Protein AF-A0A0C9RTE9-F1 (afdb_monomer)

Structure (mmCIF, N/CA/C/O backbone):
data_AF-A0A0C9RTE9-F1
#
_entry.id   AF-A0A0C9RTE9-F1
#
loop_
_atom_site.group_PDB
_atom_site.id
_atom_site.type_symbol
_atom_site.label_atom_id
_atom_site.label_alt_id
_atom_site.label_comp_id
_atom_site.label_asym_id
_atom_site.label_entity_id
_atom_site.label_seq_id
_atom_site.pdbx_PDB_ins_code
_atom_site.Cartn_x
_atom_site.Cartn_y
_atom_site.Cartn_z
_atom_site.occupancy
_atom_site.B_iso_or_equiv
_atom_site.auth_seq_id
_atom_site.auth_comp_id
_atom_site.auth_asym_id
_atom_site.auth_atom_id
_atom_site.pdbx_PDB_model_num
ATOM 1 N N . ARG A 1 1 ? 22.967 -22.005 -15.335 1.00 37.47 1 ARG A N 1
ATOM 2 C CA . ARG A 1 1 ? 22.272 -20.733 -15.680 1.00 37.47 1 ARG A CA 1
ATOM 3 C C . ARG A 1 1 ? 22.087 -19.864 -14.420 1.00 37.47 1 ARG A C 1
ATOM 5 O O . ARG A 1 1 ? 20.963 -19.586 -14.033 1.00 37.47 1 ARG A O 1
ATOM 12 N N . GLN A 1 2 ? 23.180 -19.473 -13.751 1.00 38.03 2 GLN A N 1
ATOM 13 C CA . GLN A 1 2 ? 23.158 -18.855 -12.407 1.00 38.03 2 GLN A CA 1
ATOM 14 C C . GLN A 1 2 ? 23.961 -17.537 -12.289 1.00 38.03 2 GLN A C 1
ATOM 16 O O . GLN A 1 2 ? 24.265 -17.117 -11.183 1.00 38.03 2 GLN A O 1
ATOM 21 N N . SER A 1 3 ? 24.283 -16.835 -13.381 1.00 35.19 3 SER A N 1
ATOM 22 C CA . SER A 1 3 ? 25.247 -15.715 -13.336 1.00 35.19 3 SER A CA 1
ATOM 23 C C . SER A 1 3 ? 24.684 -14.300 -13.560 1.00 35.19 3 SER A C 1
ATOM 25 O O . SER A 1 3 ? 25.464 -13.402 -13.830 1.00 35.19 3 SER A O 1
ATOM 27 N N . ALA A 1 4 ? 23.371 -14.058 -13.436 1.00 39.62 4 ALA A N 1
ATOM 28 C CA . ALA A 1 4 ? 22.784 -12.722 -13.687 1.00 39.62 4 ALA A CA 1
ATOM 29 C C . ALA A 1 4 ? 22.167 -12.023 -12.451 1.00 39.62 4 ALA A C 1
ATOM 31 O O . ALA A 1 4 ? 21.622 -10.931 -12.564 1.00 39.62 4 ALA A O 1
ATOM 32 N N . LYS A 1 5 ? 22.215 -12.639 -11.261 1.00 42.22 5 LYS A N 1
ATOM 33 C CA . LYS A 1 5 ? 21.660 -12.058 -10.019 1.00 42.22 5 LYS A CA 1
ATOM 34 C C . LYS A 1 5 ? 22.521 -10.969 -9.336 1.00 42.22 5 LYS A C 1
ATOM 36 O O . LYS A 1 5 ? 21.911 -10.110 -8.704 1.00 42.22 5 LYS A O 1
ATOM 41 N N . PRO A 1 6 ? 23.867 -10.946 -9.445 1.00 43.28 6 PRO A N 1
ATOM 42 C CA . PRO A 1 6 ? 24.681 -9.893 -8.820 1.00 43.28 6 PRO A CA 1
ATOM 43 C C . PRO A 1 6 ? 24.506 -8.510 -9.467 1.00 43.28 6 PRO A C 1
ATOM 45 O O . PRO A 1 6 ? 24.569 -7.499 -8.774 1.00 43.28 6 PRO A O 1
ATOM 48 N N . ASP A 1 7 ? 24.223 -8.464 -10.773 1.00 53.62 7 ASP A N 1
ATOM 49 C CA . ASP A 1 7 ? 24.216 -7.212 -11.538 1.00 53.62 7 ASP A CA 1
ATOM 50 C C . ASP A 1 7 ? 23.033 -6.306 -11.212 1.00 53.62 7 ASP A C 1
ATOM 52 O O . ASP A 1 7 ? 23.210 -5.102 -11.087 1.00 53.62 7 ASP A O 1
ATOM 56 N N . PHE A 1 8 ? 21.829 -6.849 -11.022 1.00 55.19 8 PHE A N 1
ATOM 57 C CA . PHE A 1 8 ? 20.662 -6.001 -10.771 1.00 55.19 8 PHE A CA 1
ATOM 58 C C . PHE A 1 8 ? 20.747 -5.284 -9.420 1.00 55.19 8 PHE A C 1
ATOM 60 O O . PHE A 1 8 ? 20.419 -4.108 -9.337 1.00 55.19 8 PHE A O 1
ATOM 67 N N . ILE A 1 9 ? 21.209 -5.964 -8.364 1.00 54.81 9 ILE A N 1
ATOM 68 C CA . ILE A 1 9 ? 21.347 -5.353 -7.032 1.00 54.81 9 ILE A CA 1
ATOM 69 C C . ILE A 1 9 ? 22.485 -4.328 -7.029 1.00 54.81 9 ILE A C 1
ATOM 71 O O . ILE A 1 9 ? 22.327 -3.257 -6.450 1.00 54.81 9 ILE A O 1
ATOM 75 N N . ALA A 1 10 ? 23.595 -4.613 -7.718 1.00 51.44 10 ALA A N 1
ATOM 76 C CA . ALA A 1 10 ? 24.681 -3.653 -7.889 1.00 51.44 10 ALA A CA 1
ATOM 77 C C . ALA A 1 10 ? 24.231 -2.426 -8.701 1.00 51.44 10 ALA A C 1
ATOM 79 O O . ALA A 1 10 ? 24.492 -1.303 -8.284 1.00 51.44 10 ALA A O 1
ATOM 80 N N . GLN A 1 11 ? 23.493 -2.621 -9.798 1.00 54.72 11 GLN A N 1
ATOM 81 C CA . GLN A 1 11 ? 22.935 -1.545 -10.625 1.00 54.72 11 GLN A CA 1
ATOM 82 C C . GLN A 1 11 ? 21.898 -0.720 -9.854 1.00 54.72 11 GLN A C 1
ATOM 84 O O . GLN A 1 11 ? 21.976 0.505 -9.861 1.00 54.72 11 GLN A O 1
ATOM 89 N N . LEU A 1 12 ? 20.976 -1.362 -9.127 1.00 61.53 12 LEU A N 1
ATOM 90 C CA . LEU A 1 12 ? 19.992 -0.683 -8.278 1.00 61.53 12 LEU A CA 1
ATOM 91 C C . LEU A 1 12 ? 20.688 0.116 -7.165 1.00 61.53 12 LEU A C 1
ATOM 93 O O . LEU A 1 12 ? 20.348 1.273 -6.940 1.00 61.53 12 LEU A O 1
ATOM 97 N N . GLY A 1 13 ? 21.701 -0.470 -6.517 1.00 58.19 13 GLY A N 1
ATOM 98 C CA . GLY A 1 13 ? 22.519 0.200 -5.505 1.00 58.19 13 GLY A CA 1
ATOM 99 C C . GLY A 1 13 ? 23.271 1.412 -6.059 1.00 58.19 13 GLY A C 1
ATOM 100 O O . GLY A 1 13 ? 23.297 2.459 -5.416 1.00 58.19 13 GLY A O 1
ATOM 101 N N . TRP A 1 14 ? 23.810 1.310 -7.275 1.00 55.41 14 TRP A N 1
ATOM 102 C CA . TRP A 1 14 ? 24.497 2.411 -7.955 1.00 55.41 14 TRP A CA 1
ATOM 103 C C . TRP A 1 14 ? 23.540 3.554 -8.314 1.00 55.41 14 TRP A C 1
ATOM 105 O O . TRP A 1 14 ? 23.867 4.720 -8.111 1.00 55.41 14 TRP A O 1
ATOM 115 N N . ILE A 1 15 ? 22.332 3.234 -8.787 1.00 55.12 15 ILE A N 1
ATOM 116 C CA . ILE A 1 15 ? 21.322 4.237 -9.152 1.00 55.12 15 ILE A CA 1
ATOM 117 C C . ILE A 1 15 ? 20.759 4.922 -7.902 1.00 55.12 15 ILE A C 1
ATOM 119 O O . ILE A 1 15 ? 20.644 6.144 -7.892 1.00 55.12 15 ILE A O 1
ATOM 123 N N . VAL A 1 16 ? 20.449 4.176 -6.835 1.00 58.22 16 VAL A N 1
ATOM 124 C CA . V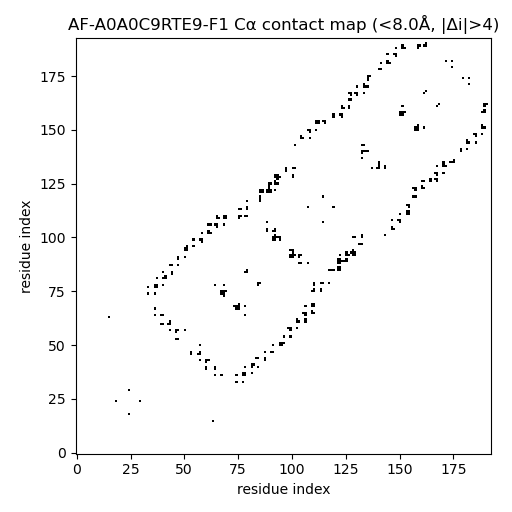AL A 1 16 ? 20.002 4.756 -5.554 1.00 58.22 16 VAL A CA 1
ATOM 125 C C . VAL A 1 16 ? 21.078 5.683 -4.990 1.00 58.22 16 VAL A C 1
ATOM 127 O O . VAL A 1 16 ? 20.767 6.803 -4.590 1.00 58.22 16 VAL A O 1
ATOM 130 N N . PHE A 1 17 ? 22.345 5.263 -5.018 1.00 56.44 17 PHE A N 1
ATOM 131 C CA . PHE A 1 17 ? 23.469 6.098 -4.595 1.00 56.44 17 PHE A CA 1
ATOM 132 C C . PHE A 1 17 ? 23.582 7.381 -5.433 1.00 56.44 17 PHE A C 1
ATOM 134 O O . PHE A 1 17 ? 23.728 8.465 -4.874 1.00 56.44 17 PHE A O 1
ATOM 141 N N . TYR A 1 18 ? 23.466 7.283 -6.760 1.00 53.03 18 TYR A N 1
ATOM 142 C CA . TYR A 1 18 ? 23.633 8.424 -7.662 1.00 53.03 18 TYR A CA 1
ATOM 143 C C . TYR A 1 18 ? 22.459 9.416 -7.604 1.00 53.03 18 TYR A C 1
ATOM 145 O O . TYR A 1 18 ? 22.672 10.624 -7.493 1.00 53.03 18 TYR A O 1
ATOM 153 N N . VAL A 1 19 ? 21.219 8.915 -7.606 1.00 53.03 19 VAL A N 1
ATOM 154 C CA . VAL A 1 19 ? 19.984 9.717 -7.519 1.00 53.03 19 VAL A CA 1
ATOM 155 C C . VAL A 1 19 ? 19.874 10.430 -6.168 1.00 53.03 19 VAL A C 1
ATOM 157 O O . VAL A 1 19 ? 19.418 11.571 -6.104 1.00 53.03 19 VAL A O 1
ATOM 160 N N . CYS A 1 20 ? 20.297 9.786 -5.077 1.00 52.25 20 CYS A N 1
ATOM 161 C CA . CYS A 1 20 ? 20.219 10.386 -3.746 1.00 52.25 20 CYS A CA 1
ATOM 162 C C . CYS A 1 20 ? 21.341 11.393 -3.456 1.00 52.25 20 CYS A C 1
ATOM 164 O O . CYS A 1 20 ? 21.100 12.309 -2.674 1.00 52.25 20 CYS A O 1
ATOM 166 N N . ASN A 1 21 ? 22.521 11.263 -4.074 1.00 46.09 21 ASN A N 1
ATOM 167 C CA . ASN A 1 21 ? 23.657 12.158 -3.812 1.00 46.09 21 ASN A CA 1
ATOM 168 C C . ASN A 1 21 ? 23.693 13.428 -4.669 1.00 46.09 21 ASN A C 1
ATOM 170 O O . ASN A 1 21 ? 24.314 14.404 -4.259 1.00 46.09 21 ASN A O 1
ATOM 174 N N . SER A 1 22 ? 23.082 13.438 -5.854 1.00 48.09 22 SER A N 1
ATOM 175 C CA . SER A 1 22 ? 23.278 14.539 -6.811 1.00 48.09 22 SER A CA 1
ATOM 176 C C . SER A 1 22 ? 22.321 15.720 -6.625 1.00 48.09 22 SER A C 1
ATOM 178 O O . SER A 1 22 ? 22.633 16.812 -7.087 1.00 48.09 22 SER A O 1
ATOM 180 N N . GLY A 1 23 ? 21.187 15.554 -5.927 1.00 48.31 23 GLY A N 1
ATOM 181 C CA . GLY A 1 23 ? 20.263 16.639 -5.536 1.00 48.31 23 GLY A CA 1
ATOM 182 C C . GLY A 1 23 ? 19.585 17.419 -6.679 1.00 48.31 23 GLY A C 1
ATOM 183 O O . GLY A 1 23 ? 18.589 18.098 -6.445 1.00 48.31 23 GLY A O 1
ATOM 184 N N . VAL A 1 24 ? 20.077 17.301 -7.911 1.00 49.19 24 VAL A N 1
ATOM 185 C CA . VAL A 1 24 ? 19.611 17.979 -9.120 1.00 49.19 24 VAL A CA 1
ATOM 186 C C . VAL A 1 24 ? 19.749 16.979 -10.265 1.00 49.19 24 VAL A C 1
ATOM 188 O O . VAL A 1 24 ? 20.855 16.754 -10.741 1.00 49.19 24 VAL A O 1
ATOM 191 N N . MET A 1 25 ? 18.640 16.362 -10.692 1.00 53.62 25 MET A N 1
ATOM 192 C CA . MET A 1 25 ? 18.644 15.568 -11.924 1.00 53.62 25 MET A CA 1
ATOM 193 C C . MET A 1 25 ? 18.423 16.470 -13.134 1.00 53.62 25 MET A C 1
ATOM 195 O O . MET A 1 25 ? 17.441 17.216 -13.193 1.00 53.62 25 MET A O 1
ATOM 199 N N . GLN A 1 26 ? 19.330 16.397 -14.103 1.00 54.16 26 GLN A N 1
ATOM 200 C CA . GLN A 1 26 ? 19.201 17.082 -15.386 1.00 54.16 26 GLN A CA 1
ATOM 201 C C . GLN A 1 26 ? 18.137 16.406 -16.274 1.00 54.16 26 GLN A C 1
ATOM 203 O O . GLN A 1 26 ? 17.740 15.260 -16.063 1.00 54.16 26 GLN A O 1
ATOM 208 N N . SER A 1 27 ? 17.645 17.117 -17.295 1.00 53.75 27 SER A N 1
ATOM 209 C CA . SER A 1 27 ? 16.526 16.654 -18.137 1.00 53.75 27 SER A CA 1
ATOM 210 C C . SER A 1 27 ? 16.794 15.337 -18.884 1.00 53.75 27 SER A C 1
ATOM 212 O O . SER A 1 27 ? 15.857 14.571 -19.097 1.00 53.75 27 SER A O 1
ATOM 214 N N . GLU A 1 28 ? 18.036 15.054 -19.282 1.00 50.31 28 GLU A N 1
ATOM 215 C CA . GLU A 1 28 ? 18.407 13.784 -19.933 1.00 50.31 28 GLU A CA 1
ATOM 216 C C . GLU A 1 28 ? 18.468 12.619 -18.926 1.00 50.31 28 GLU A C 1
ATOM 218 O O . GLU A 1 28 ? 18.081 11.487 -19.226 1.00 50.31 28 GLU A O 1
ATOM 223 N N . GLU A 1 29 ? 18.849 12.905 -17.680 1.00 60.03 29 GLU A N 1
ATOM 224 C CA . GLU A 1 29 ? 18.886 11.931 -16.584 1.00 60.03 29 GLU A CA 1
ATOM 225 C C . GLU A 1 29 ? 17.474 11.486 -16.175 1.00 60.03 29 GLU A C 1
ATOM 227 O O . GLU A 1 29 ? 17.266 10.338 -15.774 1.00 60.03 29 GLU A O 1
ATOM 232 N N . LEU A 1 30 ? 16.475 12.353 -16.361 1.00 63.50 30 LEU A N 1
ATOM 233 C CA . LEU A 1 30 ? 15.061 12.030 -16.160 1.00 63.50 30 LEU A CA 1
ATOM 234 C C . LEU A 1 30 ? 14.551 10.965 -17.141 1.00 63.50 30 LEU A C 1
ATOM 236 O O . LEU A 1 30 ? 13.760 10.114 -16.733 1.00 63.50 30 LEU A O 1
ATOM 240 N N . GLU A 1 31 ? 14.996 10.956 -18.402 1.00 69.19 31 GLU A N 1
ATOM 241 C CA . GLU A 1 31 ? 14.556 9.940 -19.371 1.00 69.19 31 GLU A CA 1
ATOM 242 C C . GLU A 1 31 ? 15.171 8.568 -19.060 1.00 69.19 31 GLU A C 1
ATOM 244 O O . GLU A 1 31 ? 14.471 7.549 -19.048 1.00 69.19 31 GLU A O 1
ATOM 249 N N . HIS A 1 32 ? 16.467 8.532 -18.740 1.00 70.88 32 HIS A N 1
ATOM 250 C CA . HIS A 1 32 ? 17.133 7.305 -18.300 1.00 70.88 32 HIS A CA 1
ATOM 251 C C . HIS A 1 32 ? 16.530 6.769 -17.002 1.00 70.88 32 HIS A C 1
ATOM 253 O O . HIS A 1 32 ? 16.257 5.569 -16.894 1.00 70.88 32 HIS A O 1
ATOM 259 N N . THR A 1 33 ? 16.235 7.651 -16.049 1.00 73.38 33 THR A N 1
ATOM 260 C CA . THR A 1 33 ? 15.618 7.239 -14.788 1.00 73.38 33 THR A CA 1
ATOM 261 C C . THR A 1 33 ? 14.176 6.793 -14.978 1.00 73.38 33 THR A C 1
ATOM 263 O O . THR A 1 33 ? 13.756 5.834 -14.340 1.00 73.38 33 THR A O 1
ATOM 266 N N . ALA A 1 34 ? 13.428 7.377 -15.916 1.00 76.12 34 ALA A N 1
ATOM 267 C CA . ALA A 1 34 ? 12.102 6.883 -16.280 1.00 76.12 34 ALA A CA 1
ATOM 268 C C . ALA A 1 34 ? 12.155 5.467 -16.879 1.00 76.12 34 ALA A C 1
ATOM 270 O O . ALA A 1 34 ? 11.356 4.611 -16.490 1.00 76.12 34 ALA A O 1
ATOM 271 N N . LYS A 1 35 ? 13.121 5.181 -17.764 1.00 78.19 35 LYS A N 1
ATOM 272 C CA . LYS A 1 35 ? 13.331 3.830 -18.326 1.00 78.19 35 LYS A CA 1
ATOM 273 C C . LYS A 1 35 ? 13.675 2.811 -17.236 1.00 78.19 35 LYS A C 1
ATOM 275 O O . LYS A 1 35 ? 13.109 1.718 -17.212 1.00 78.19 35 LYS A O 1
ATOM 280 N N . LEU A 1 36 ? 14.560 3.178 -16.310 1.00 80.12 36 LEU A N 1
ATOM 281 C CA . LEU A 1 36 ? 14.930 2.339 -15.166 1.00 80.12 36 LEU A CA 1
ATOM 282 C C . LEU A 1 36 ? 13.754 2.132 -14.206 1.00 80.12 36 LEU A C 1
ATOM 284 O O . LEU A 1 36 ? 13.480 1.002 -13.812 1.00 80.12 36 LEU A O 1
ATOM 288 N N . CYS A 1 37 ? 13.006 3.190 -13.900 1.00 85.12 37 CYS A N 1
ATOM 289 C CA . CYS A 1 37 ? 11.794 3.137 -13.089 1.00 85.12 37 CYS A CA 1
ATOM 290 C C . CYS A 1 37 ? 10.762 2.175 -13.684 1.00 85.12 37 CYS A C 1
ATOM 292 O O . CYS A 1 37 ? 10.246 1.302 -12.986 1.00 85.12 37 CYS A O 1
ATOM 294 N N . HIS A 1 38 ? 10.550 2.237 -14.999 1.00 85.44 38 HIS A N 1
ATOM 295 C CA . HIS A 1 38 ? 9.683 1.296 -15.696 1.00 85.44 38 HIS A CA 1
ATOM 296 C C . HIS A 1 38 ? 10.197 -0.152 -15.614 1.00 85.44 38 HIS A C 1
ATOM 298 O O . HIS A 1 38 ? 9.413 -1.078 -15.402 1.00 85.44 38 HIS A O 1
ATOM 304 N N . LEU A 1 39 ? 11.508 -0.384 -15.733 1.00 86.56 39 LEU A N 1
ATOM 305 C CA . LEU A 1 39 ? 12.092 -1.720 -15.573 1.00 86.56 39 LEU A CA 1
ATOM 306 C C . LEU A 1 39 ? 11.874 -2.270 -14.154 1.00 86.56 39 LEU A C 1
ATOM 308 O O . LEU A 1 39 ? 11.474 -3.425 -14.000 1.00 86.56 39 LEU A O 1
ATOM 312 N N . VAL A 1 40 ? 12.103 -1.451 -13.125 1.00 89.88 40 VAL A N 1
ATOM 313 C CA . VAL A 1 40 ? 11.883 -1.812 -11.715 1.00 89.88 40 VAL A CA 1
ATOM 314 C C . VAL A 1 40 ? 10.400 -2.100 -11.456 1.00 89.88 40 VAL A C 1
ATOM 316 O O . VAL A 1 40 ? 10.078 -3.108 -10.822 1.00 89.88 40 VAL A O 1
ATOM 319 N N . ALA A 1 41 ? 9.486 -1.298 -12.009 1.00 93.56 41 ALA A N 1
ATOM 320 C CA . ALA A 1 41 ? 8.044 -1.528 -11.916 1.00 93.56 41 ALA A CA 1
ATOM 321 C C . ALA A 1 41 ? 7.639 -2.863 -12.562 1.00 93.56 41 ALA A C 1
ATOM 323 O O . ALA A 1 41 ? 7.006 -3.693 -11.909 1.00 93.56 41 ALA A O 1
ATOM 324 N N . ASN A 1 42 ? 8.096 -3.144 -13.787 1.00 91.25 42 ASN A N 1
ATOM 325 C CA . ASN A 1 42 ? 7.841 -4.426 -14.455 1.00 91.25 42 ASN A CA 1
ATOM 326 C C . ASN A 1 42 ? 8.406 -5.622 -13.672 1.00 91.25 42 ASN A C 1
ATOM 328 O O . ASN A 1 42 ? 7.766 -6.671 -13.577 1.00 91.25 42 ASN A O 1
ATOM 332 N N . ARG A 1 43 ? 9.598 -5.486 -13.077 1.00 91.44 43 ARG A N 1
ATOM 333 C CA . ARG A 1 43 ? 10.182 -6.536 -12.225 1.00 91.44 43 ARG A CA 1
ATOM 334 C C . ARG A 1 43 ? 9.381 -6.749 -10.948 1.00 91.44 43 ARG A C 1
ATOM 336 O O . ARG A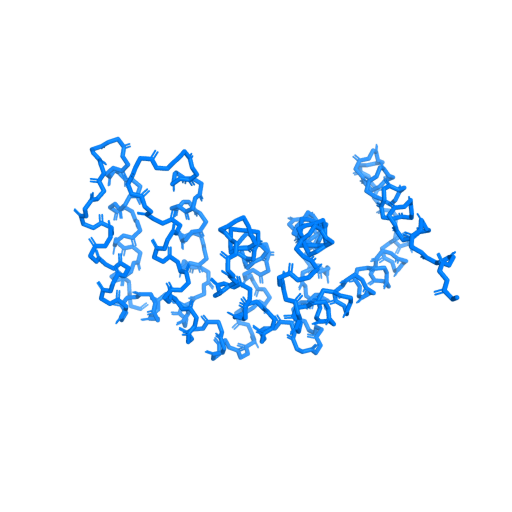 1 43 ? 9.212 -7.896 -10.542 1.00 91.44 43 ARG A O 1
ATOM 343 N N . THR A 1 44 ? 8.856 -5.679 -10.359 1.00 94.19 44 THR A N 1
ATOM 344 C CA . THR A 1 44 ? 7.967 -5.751 -9.190 1.00 94.19 44 THR A CA 1
ATOM 345 C C . THR A 1 44 ? 6.702 -6.529 -9.529 1.00 94.19 44 THR A C 1
ATOM 347 O O . THR A 1 44 ? 6.346 -7.455 -8.800 1.00 94.19 44 THR A O 1
ATOM 350 N N . VAL A 1 45 ? 6.084 -6.233 -10.678 1.00 96.56 45 VAL A N 1
ATOM 351 C CA . VAL A 1 45 ? 4.916 -6.973 -11.178 1.00 96.56 45 VAL A CA 1
ATOM 352 C C . VAL A 1 45 ? 5.249 -8.454 -11.351 1.00 96.56 45 VAL A C 1
ATOM 354 O O . VAL A 1 45 ? 4.576 -9.307 -10.773 1.00 96.56 45 VAL A O 1
ATOM 357 N N . LEU A 1 46 ? 6.342 -8.777 -12.047 1.00 93.19 46 LEU A N 1
ATOM 358 C CA . LEU A 1 46 ? 6.772 -10.162 -12.253 1.00 93.19 46 LEU A CA 1
ATOM 359 C C . LEU A 1 46 ? 6.994 -10.911 -10.928 1.00 93.19 46 LEU A C 1
ATOM 361 O O . LEU A 1 46 ? 6.497 -12.022 -10.752 1.00 93.19 46 LEU A O 1
ATOM 365 N N . TYR A 1 47 ? 7.732 -10.316 -9.990 1.00 91.31 47 TYR A N 1
ATOM 366 C CA . TYR A 1 47 ? 8.098 -10.971 -8.730 1.00 91.31 47 TYR A CA 1
ATOM 367 C C . TYR A 1 47 ? 6.919 -11.107 -7.764 1.00 91.31 47 TYR A C 1
ATOM 369 O O . TYR A 1 47 ? 6.923 -12.014 -6.927 1.00 91.31 47 TYR A O 1
ATOM 377 N N . SER A 1 48 ? 5.887 -10.270 -7.913 1.00 95.19 48 SER A N 1
ATOM 378 C CA . SER A 1 48 ? 4.667 -10.331 -7.102 1.00 95.19 48 SER A CA 1
ATOM 379 C C . SER A 1 48 ? 3.831 -11.594 -7.324 1.00 95.19 48 SER A C 1
ATOM 381 O O . SER A 1 48 ? 3.010 -11.921 -6.477 1.00 95.19 48 SER A O 1
ATOM 383 N N . THR A 1 49 ? 4.080 -12.348 -8.401 1.00 94.06 49 THR A N 1
ATOM 384 C CA . THR A 1 49 ? 3.422 -13.643 -8.667 1.00 94.06 49 THR A CA 1
ATOM 385 C C . THR A 1 49 ? 3.804 -14.736 -7.661 1.00 94.06 49 THR A C 1
ATOM 387 O O . THR A 1 49 ? 3.027 -15.658 -7.427 1.00 94.06 49 THR A O 1
ATOM 390 N N . ALA A 1 50 ? 4.973 -14.615 -7.023 1.00 92.31 50 ALA A N 1
ATOM 391 C CA . ALA A 1 50 ? 5.465 -15.530 -5.994 1.00 92.31 50 ALA A CA 1
ATOM 392 C C . ALA A 1 50 ? 6.073 -14.732 -4.822 1.00 92.31 50 ALA A C 1
ATOM 394 O O . ALA A 1 50 ? 7.291 -14.732 -4.612 1.00 92.31 50 ALA A O 1
ATOM 395 N N . PRO A 1 51 ? 5.248 -14.023 -4.027 1.00 91.25 51 PRO A N 1
ATOM 396 C CA . PRO A 1 51 ? 5.741 -13.052 -3.053 1.00 91.25 51 PRO A CA 1
ATOM 397 C C . PRO A 1 51 ? 6.497 -13.705 -1.891 1.00 91.25 51 PRO A C 1
ATOM 399 O O . PRO A 1 51 ? 7.344 -13.064 -1.278 1.00 91.25 51 PRO A O 1
ATOM 402 N N . LYS A 1 52 ? 6.234 -14.991 -1.607 1.00 92.88 52 LYS A N 1
ATOM 403 C CA . LYS A 1 52 ? 6.982 -15.764 -0.604 1.00 92.88 52 LYS A CA 1
ATOM 404 C C . LYS A 1 52 ? 8.439 -15.967 -1.004 1.00 92.88 52 LYS A C 1
ATOM 406 O O . LYS A 1 52 ? 9.334 -15.780 -0.191 1.00 92.88 52 LYS A O 1
ATOM 411 N N . GLU A 1 53 ? 8.655 -16.342 -2.257 1.00 91.00 53 GLU A N 1
ATOM 412 C CA . GLU A 1 53 ? 9.972 -16.690 -2.793 1.00 91.00 53 GLU A CA 1
ATOM 413 C C . GLU A 1 53 ? 10.806 -15.440 -3.088 1.00 91.00 53 GLU A C 1
ATOM 415 O O . GLU A 1 53 ? 12.025 -15.448 -2.933 1.00 91.00 53 GLU A O 1
ATOM 420 N N . ASN A 1 54 ? 10.142 -14.342 -3.460 1.00 87.94 54 ASN A N 1
ATOM 421 C CA . ASN A 1 54 ? 10.793 -13.104 -3.883 1.00 87.94 54 ASN A CA 1
ATOM 422 C C . ASN A 1 54 ? 10.801 -11.999 -2.815 1.00 87.94 54 ASN A C 1
ATOM 424 O O . ASN A 1 54 ? 11.137 -10.862 -3.141 1.00 87.94 54 ASN A O 1
ATOM 428 N N . ALA A 1 55 ? 10.451 -12.291 -1.557 1.00 86.88 55 ALA A N 1
ATOM 429 C CA . ALA A 1 55 ? 10.253 -11.268 -0.522 1.00 86.88 55 ALA A CA 1
ATOM 430 C C . ALA A 1 55 ? 11.430 -10.281 -0.344 1.00 86.88 55 ALA A C 1
ATOM 432 O O . ALA A 1 55 ? 11.174 -9.073 -0.314 1.00 86.88 55 ALA A O 1
ATOM 433 N N . PRO A 1 56 ? 12.710 -10.716 -0.303 1.00 84.75 56 PRO A N 1
ATOM 434 C CA . PRO A 1 56 ? 13.826 -9.777 -0.176 1.00 84.75 56 PRO A CA 1
ATOM 435 C C . PRO A 1 56 ? 13.923 -8.822 -1.371 1.00 84.75 56 PRO A C 1
ATOM 437 O O . PRO A 1 56 ? 14.056 -7.615 -1.197 1.00 84.75 56 PRO A O 1
ATOM 440 N N . ALA A 1 57 ? 13.786 -9.355 -2.589 1.00 85.19 57 ALA A N 1
ATOM 441 C CA . ALA A 1 57 ? 13.847 -8.553 -3.804 1.00 85.19 57 ALA A CA 1
ATOM 442 C C . ALA A 1 57 ? 12.652 -7.597 -3.906 1.00 85.19 57 ALA A C 1
ATOM 444 O O . ALA A 1 57 ? 12.837 -6.425 -4.211 1.00 85.19 57 ALA A O 1
ATOM 445 N N . LEU A 1 58 ? 11.440 -8.073 -3.607 1.00 89.50 58 LEU A N 1
ATOM 446 C CA . LEU A 1 58 ? 10.230 -7.250 -3.595 1.00 89.50 58 LEU A CA 1
ATOM 447 C C . LEU A 1 58 ? 10.343 -6.087 -2.616 1.00 89.50 58 LEU A C 1
ATOM 449 O O . LEU A 1 58 ? 9.965 -4.979 -2.969 1.00 89.50 58 LEU A O 1
ATOM 453 N N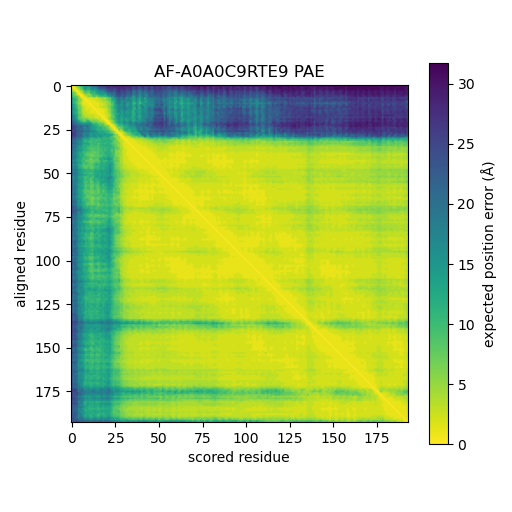 . THR A 1 59 ? 10.909 -6.311 -1.431 1.00 88.00 59 THR A N 1
ATOM 454 C CA . THR A 1 59 ? 11.131 -5.235 -0.457 1.00 88.00 59 THR A CA 1
ATOM 455 C C . THR A 1 59 ? 12.003 -4.134 -1.058 1.00 88.00 59 THR A C 1
ATOM 457 O O . THR A 1 59 ? 11.593 -2.979 -1.089 1.00 88.00 59 THR A O 1
ATOM 460 N N . SER A 1 60 ? 13.169 -4.485 -1.610 1.00 85.31 60 SER A N 1
ATOM 461 C CA . SER A 1 60 ? 14.073 -3.505 -2.226 1.00 85.31 60 SER A CA 1
ATOM 462 C C . SER A 1 60 ? 13.449 -2.793 -3.428 1.00 85.31 60 SER A C 1
ATOM 464 O O . SER A 1 60 ? 13.644 -1.593 -3.600 1.00 85.31 60 SER A O 1
ATOM 466 N N . LEU A 1 61 ? 12.688 -3.518 -4.250 1.00 89.81 61 LEU A N 1
ATOM 467 C CA . LEU A 1 61 ? 12.003 -2.958 -5.413 1.00 89.81 61 LEU A CA 1
ATOM 468 C C . LEU A 1 61 ? 10.906 -1.964 -5.004 1.00 89.81 61 LEU A C 1
ATOM 470 O O . LEU A 1 61 ? 10.851 -0.868 -5.554 1.00 89.81 61 LEU A O 1
ATOM 474 N N . LEU A 1 62 ? 10.064 -2.317 -4.027 1.00 94.50 62 LEU A N 1
ATOM 475 C CA . LEU A 1 62 ? 8.991 -1.450 -3.529 1.00 94.50 62 LEU A CA 1
ATOM 476 C C . LEU A 1 62 ? 9.547 -0.168 -2.913 1.00 94.50 62 LEU A C 1
ATOM 478 O O . LEU A 1 62 ? 9.069 0.912 -3.250 1.00 94.50 62 LEU A O 1
ATOM 482 N N . VAL A 1 63 ? 10.583 -0.285 -2.076 1.00 89.50 63 VAL A N 1
ATOM 483 C CA . VAL A 1 63 ? 11.270 0.867 -1.472 1.00 89.50 63 VAL A CA 1
ATOM 484 C C . VAL A 1 63 ? 11.833 1.782 -2.558 1.00 89.50 63 VAL A C 1
ATOM 486 O O . VAL A 1 63 ? 11.591 2.984 -2.544 1.00 89.50 63 VAL A O 1
ATOM 489 N N . CYS A 1 64 ? 12.514 1.208 -3.554 1.00 87.31 64 CYS A N 1
ATOM 490 C CA . CYS A 1 64 ? 13.086 1.962 -4.666 1.00 87.31 64 CYS A CA 1
ATOM 491 C C . CYS A 1 64 ? 12.015 2.720 -5.470 1.00 87.31 64 CYS A C 1
ATOM 493 O O . CYS A 1 64 ? 12.178 3.907 -5.757 1.00 87.31 64 CYS A O 1
ATOM 495 N N . LEU A 1 65 ? 10.893 2.068 -5.789 1.00 93.25 65 LEU A N 1
ATOM 496 C CA . LEU A 1 65 ? 9.780 2.716 -6.485 1.00 93.25 65 LEU A CA 1
ATOM 497 C C . LEU A 1 65 ? 9.120 3.803 -5.637 1.00 93.25 65 LEU A C 1
ATOM 499 O O . 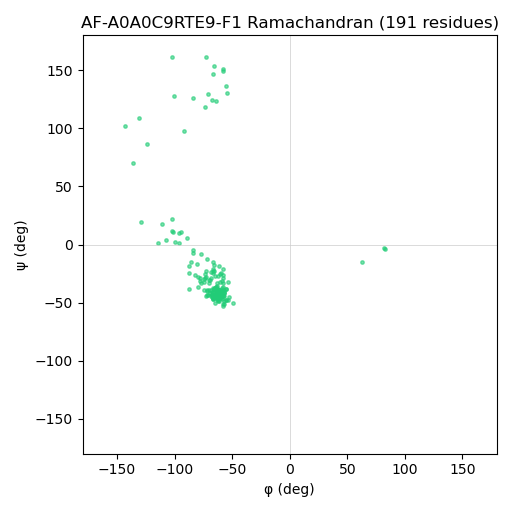LEU A 1 65 ? 8.738 4.838 -6.187 1.00 93.25 65 LEU A O 1
ATOM 503 N N . ALA A 1 66 ? 8.978 3.586 -4.329 1.00 93.38 66 ALA A N 1
ATOM 504 C CA . ALA A 1 66 ? 8.374 4.552 -3.421 1.00 93.38 66 ALA A CA 1
ATOM 505 C C . ALA A 1 66 ? 9.248 5.808 -3.304 1.00 93.38 66 ALA A C 1
ATOM 507 O O . ALA A 1 66 ? 8.740 6.915 -3.476 1.00 93.38 66 ALA A O 1
ATOM 508 N N . ASP A 1 67 ? 10.561 5.643 -3.131 1.00 87.94 67 ASP A N 1
ATOM 509 C CA . ASP A 1 67 ? 11.524 6.748 -3.061 1.00 87.94 67 ASP A CA 1
ATOM 510 C C . ASP A 1 67 ? 11.573 7.579 -4.347 1.00 87.94 67 ASP A C 1
ATOM 512 O O . ASP A 1 67 ? 11.614 8.810 -4.301 1.00 87.94 67 ASP A O 1
ATOM 516 N N . TRP A 1 68 ? 11.539 6.936 -5.513 1.00 88.69 68 TRP A N 1
ATOM 517 C CA . TRP A 1 68 ? 11.482 7.655 -6.787 1.00 88.69 68 TRP A CA 1
ATOM 518 C C . TRP A 1 68 ? 10.152 8.380 -6.981 1.00 88.69 68 TRP A C 1
ATOM 520 O O . TRP A 1 68 ? 10.126 9.550 -7.371 1.00 88.69 68 TRP A O 1
ATOM 530 N N . SER A 1 69 ? 9.044 7.706 -6.678 1.00 92.06 69 SER A N 1
ATOM 531 C CA . SER A 1 69 ? 7.700 8.252 -6.883 1.00 92.06 69 SER A CA 1
ATOM 532 C C . SER A 1 69 ? 7.371 9.382 -5.910 1.00 92.06 69 SER A C 1
ATOM 534 O O . SER A 1 69 ? 6.637 10.294 -6.276 1.00 92.06 69 SER A O 1
ATOM 536 N N . CYS A 1 70 ? 7.921 9.362 -4.690 1.00 88.50 70 CYS A N 1
ATOM 537 C CA . CYS A 1 70 ? 7.675 10.410 -3.698 1.00 88.50 70 CYS A CA 1
ATOM 538 C C . CYS A 1 70 ? 8.384 11.725 -4.035 1.00 88.50 70 CYS A C 1
ATOM 540 O O . CYS A 1 70 ? 7.910 12.792 -3.649 1.00 88.50 70 CYS A O 1
ATOM 542 N N . ARG A 1 71 ? 9.507 11.657 -4.759 1.00 84.69 71 ARG A N 1
ATOM 543 C CA . ARG A 1 71 ? 10.282 12.837 -5.156 1.00 84.69 71 ARG A CA 1
ATOM 544 C C . ARG A 1 71 ? 9.788 13.419 -6.468 1.00 84.69 71 ARG A C 1
ATOM 546 O O . ARG A 1 71 ? 9.772 14.639 -6.609 1.00 84.69 71 ARG A O 1
ATOM 553 N N . TRP A 1 72 ? 9.403 12.572 -7.427 1.00 85.56 72 TRP A N 1
ATOM 554 C CA . TRP A 1 72 ? 9.109 13.014 -8.789 1.00 85.56 72 TRP A CA 1
ATOM 555 C C . TRP A 1 72 ? 7.772 12.475 -9.302 1.00 85.56 72 TRP A C 1
ATOM 557 O O . TRP A 1 72 ? 7.640 11.311 -9.684 1.00 85.56 72 TRP A O 1
ATOM 567 N N . GLU A 1 73 ? 6.797 13.376 -9.424 1.00 88.31 73 GLU A N 1
ATOM 568 C CA . GLU A 1 73 ? 5.434 13.067 -9.874 1.00 88.31 73 GLU A CA 1
ATOM 569 C C . GLU A 1 73 ? 5.395 12.363 -11.241 1.00 88.31 73 GLU A C 1
ATOM 571 O O . GLU A 1 73 ? 4.642 11.410 -11.434 1.00 88.31 73 GLU A O 1
ATOM 576 N N . LYS A 1 74 ? 6.262 12.756 -12.187 1.00 87.31 74 LYS A N 1
ATOM 577 C CA . LYS A 1 74 ? 6.356 12.094 -13.502 1.00 87.31 74 LYS A CA 1
ATOM 578 C C . LYS A 1 74 ? 6.672 10.599 -13.380 1.00 87.31 74 LYS A C 1
ATOM 580 O O . LYS A 1 74 ? 6.142 9.805 -14.157 1.00 87.31 74 LYS A O 1
ATOM 585 N N . LEU A 1 75 ? 7.503 10.207 -12.410 1.00 89.88 75 LEU A N 1
ATOM 586 C CA . LEU A 1 75 ? 7.792 8.798 -12.155 1.00 89.88 75 LEU A CA 1
ATOM 587 C C . LEU A 1 75 ? 6.618 8.103 -11.474 1.00 89.88 75 LEU A C 1
ATOM 589 O O . LEU A 1 75 ? 6.285 6.995 -11.878 1.00 89.88 75 LEU A O 1
ATOM 593 N N . ALA A 1 76 ? 5.928 8.759 -10.539 1.00 92.62 76 ALA A N 1
ATOM 594 C CA . ALA A 1 76 ? 4.703 8.212 -9.954 1.00 92.62 76 ALA A CA 1
ATOM 595 C C . ALA A 1 76 ? 3.640 7.908 -11.033 1.00 92.62 76 ALA A C 1
ATOM 597 O O . ALA A 1 76 ? 3.013 6.842 -11.042 1.00 92.62 76 ALA A O 1
ATOM 598 N N . VAL A 1 77 ? 3.484 8.804 -12.013 1.00 92.44 77 VAL A N 1
ATOM 599 C CA . VAL A 1 77 ? 2.614 8.588 -13.180 1.00 92.44 77 VAL A CA 1
ATOM 600 C C . VAL A 1 77 ? 3.110 7.422 -14.042 1.00 92.44 77 VAL A C 1
ATOM 602 O O . VAL A 1 77 ? 2.309 6.594 -14.470 1.00 92.44 77 VAL A O 1
ATOM 605 N N . ALA A 1 78 ? 4.416 7.303 -14.284 1.00 90.56 78 ALA A N 1
ATOM 606 C CA . ALA A 1 78 ? 4.970 6.184 -15.049 1.00 90.56 78 ALA A CA 1
ATOM 607 C C . ALA A 1 78 ? 4.763 4.827 -14.344 1.00 90.56 78 ALA A C 1
ATOM 609 O O . ALA A 1 78 ? 4.367 3.847 -14.980 1.00 90.56 78 ALA A O 1
ATOM 610 N N . VAL A 1 79 ? 4.979 4.770 -13.027 1.00 94.56 79 VAL A N 1
ATOM 611 C CA . VAL A 1 79 ? 4.784 3.559 -12.220 1.00 94.56 79 VAL A CA 1
ATOM 612 C C . VAL A 1 79 ? 3.314 3.158 -12.209 1.00 94.56 79 VAL A C 1
ATOM 614 O O . VAL A 1 79 ? 3.013 2.020 -12.547 1.00 94.56 79 VAL A O 1
ATOM 617 N N . SER A 1 80 ? 2.395 4.079 -11.907 1.00 95.00 80 SER A N 1
ATOM 618 C CA . SER A 1 80 ? 0.945 3.798 -11.868 1.00 95.00 80 SER A CA 1
ATOM 619 C C . SER A 1 80 ? 0.359 3.354 -13.215 1.00 95.00 80 SER A C 1
ATOM 621 O O . SER A 1 80 ? -0.610 2.598 -13.243 1.00 95.00 80 SER A O 1
ATOM 623 N N . ARG A 1 81 ? 0.966 3.766 -14.335 1.00 93.19 81 ARG A N 1
ATOM 624 C CA . ARG A 1 81 ? 0.598 3.322 -15.690 1.00 93.19 81 ARG A CA 1
ATOM 625 C C . ARG A 1 81 ? 1.237 1.998 -16.104 1.00 93.19 81 ARG A C 1
ATOM 627 O O . ARG A 1 81 ? 0.936 1.502 -17.188 1.00 93.19 81 ARG A O 1
ATOM 634 N N . THR A 1 82 ? 2.119 1.424 -15.287 1.00 95.00 82 THR A N 1
ATOM 635 C CA . THR A 1 82 ? 2.738 0.133 -15.602 1.00 95.00 82 THR A CA 1
ATOM 636 C C . THR A 1 82 ? 1.670 -0.969 -15.555 1.00 95.00 82 THR A C 1
ATOM 638 O O . THR A 1 82 ? 0.994 -1.113 -14.532 1.00 95.00 82 THR A O 1
ATOM 641 N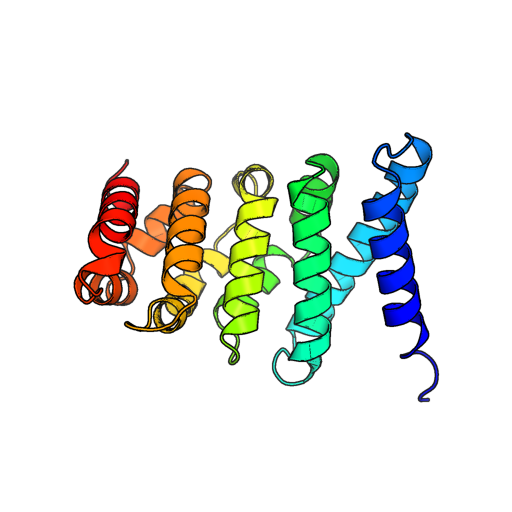 N . PRO A 1 83 ? 1.490 -1.759 -16.631 1.00 95.88 83 PRO A N 1
ATOM 642 C CA . PRO A 1 83 ? 0.481 -2.812 -16.662 1.00 95.88 83 PRO A CA 1
ATOM 643 C C . PRO A 1 83 ? 0.621 -3.785 -15.487 1.00 95.88 83 PRO A C 1
ATOM 645 O O . PRO A 1 83 ? 1.706 -4.288 -15.208 1.00 95.88 83 PRO A O 1
ATOM 648 N N . GLY A 1 84 ? -0.489 -4.042 -14.794 1.00 96.44 84 GLY A N 1
ATOM 649 C CA . GLY A 1 84 ? -0.536 -4.951 -13.647 1.00 96.44 84 GLY A CA 1
ATOM 650 C C . GLY A 1 84 ? -0.088 -4.350 -12.312 1.00 96.44 84 GLY A C 1
ATOM 651 O O . GLY A 1 84 ? -0.216 -5.029 -11.299 1.00 96.44 84 GLY A O 1
ATOM 652 N N . ILE A 1 85 ? 0.375 -3.093 -12.253 1.00 97.31 85 ILE A N 1
ATOM 653 C CA . ILE A 1 85 ? 0.865 -2.507 -10.993 1.00 97.31 85 ILE A CA 1
ATOM 654 C C . ILE A 1 85 ? -0.223 -2.421 -9.913 1.00 97.31 85 ILE A C 1
ATOM 656 O O . ILE A 1 85 ? 0.047 -2.704 -8.750 1.00 97.31 85 ILE A O 1
ATOM 660 N N . THR A 1 86 ? -1.464 -2.087 -10.279 1.00 97.00 86 THR A N 1
ATOM 661 C CA . THR A 1 86 ? -2.590 -2.004 -9.335 1.00 97.00 86 THR A CA 1
ATOM 662 C C . THR A 1 86 ? -2.958 -3.381 -8.788 1.00 97.00 86 THR A C 1
ATOM 664 O O . THR A 1 86 ? -3.123 -3.535 -7.577 1.00 97.00 86 THR A O 1
ATOM 667 N N . THR A 1 87 ? -2.987 -4.400 -9.650 1.00 97.75 87 THR A N 1
ATOM 668 C CA . THR A 1 87 ? -3.165 -5.805 -9.262 1.00 97.75 87 THR A CA 1
ATOM 669 C C . THR A 1 87 ? -2.037 -6.280 -8.348 1.00 97.75 87 THR A C 1
ATOM 671 O O . THR A 1 87 ? -2.288 -6.904 -7.317 1.00 97.75 87 THR A O 1
ATOM 674 N N . THR A 1 88 ? -0.789 -5.928 -8.665 1.00 98.19 88 THR A N 1
ATOM 675 C CA . THR A 1 88 ? 0.383 -6.215 -7.832 1.00 98.19 88 THR A CA 1
ATOM 676 C C . THR A 1 88 ? 0.280 -5.566 -6.455 1.00 98.19 88 THR A C 1
ATOM 678 O O . THR A 1 88 ? 0.527 -6.242 -5.459 1.00 98.19 88 THR A O 1
ATOM 681 N N . LEU A 1 89 ? -0.129 -4.298 -6.359 1.00 98.12 89 LEU A N 1
ATOM 682 C CA . LEU A 1 89 ? -0.336 -3.627 -5.071 1.00 98.12 89 LEU A CA 1
ATOM 683 C C . LEU A 1 89 ? -1.422 -4.327 -4.243 1.00 98.12 89 LEU A C 1
ATOM 685 O O . LEU A 1 89 ? -1.200 -4.595 -3.063 1.00 98.12 89 LEU A O 1
ATOM 689 N N . GLY A 1 90 ? -2.547 -4.710 -4.857 1.00 97.38 90 GLY A N 1
ATOM 690 C CA . GLY A 1 90 ? -3.590 -5.499 -4.190 1.00 97.38 90 GLY A CA 1
ATOM 691 C C . GLY A 1 90 ? -3.083 -6.862 -3.698 1.00 97.38 90 GLY A C 1
ATOM 692 O O . GLY A 1 90 ? -3.317 -7.247 -2.552 1.00 97.38 90 GLY A O 1
ATOM 693 N N . CYS A 1 91 ? -2.307 -7.570 -4.520 1.00 97.50 91 CYS A N 1
ATOM 694 C CA . CYS A 1 91 ? -1.678 -8.835 -4.135 1.00 97.50 91 CYS A CA 1
ATOM 695 C C . CYS A 1 91 ? -0.732 -8.659 -2.935 1.00 97.50 91 CYS A C 1
ATOM 697 O O . CYS A 1 91 ? -0.792 -9.423 -1.968 1.00 97.50 91 CYS A O 1
ATOM 699 N N . LEU A 1 92 ? 0.113 -7.626 -2.966 1.00 97.88 92 LEU A N 1
ATOM 700 C CA . LEU A 1 92 ? 1.127 -7.382 -1.942 1.00 97.88 92 LEU A CA 1
ATOM 701 C C . LEU A 1 92 ? 0.546 -6.856 -0.626 1.00 97.88 92 LEU A C 1
ATOM 703 O O . LEU A 1 92 ? 1.081 -7.185 0.433 1.00 97.88 92 LEU A O 1
ATOM 707 N N . LEU A 1 93 ? -0.581 -6.139 -0.650 1.00 97.38 93 LEU A N 1
ATOM 708 C CA . LEU A 1 93 ? -1.338 -5.820 0.567 1.00 97.38 93 LEU A CA 1
ATOM 709 C C . LEU A 1 93 ? -1.790 -7.085 1.310 1.00 97.38 93 LEU A C 1
ATOM 711 O O . LEU A 1 93 ? -1.830 -7.095 2.537 1.00 97.38 93 LEU A O 1
ATOM 715 N N . ASN A 1 94 ? -2.058 -8.174 0.589 1.00 96.44 94 ASN A N 1
ATOM 716 C CA . ASN A 1 94 ? -2.392 -9.480 1.158 1.00 96.44 94 ASN A CA 1
ATOM 717 C C . ASN A 1 94 ? -1.186 -10.429 1.280 1.00 96.44 94 ASN A C 1
ATOM 719 O O . ASN A 1 94 ? -1.361 -11.611 1.591 1.00 96.44 94 ASN A O 1
ATOM 723 N N . ALA A 1 95 ? 0.044 -9.944 1.074 1.00 96.44 95 ALA A N 1
ATOM 724 C CA . ALA A 1 95 ? 1.242 -10.776 1.135 1.00 96.44 95 ALA A CA 1
ATOM 725 C C . ALA A 1 95 ? 1.386 -11.479 2.499 1.00 96.44 95 ALA A C 1
ATOM 727 O O . ALA A 1 95 ? 0.969 -10.958 3.530 1.00 96.44 95 ALA A O 1
ATOM 728 N N . PRO A 1 96 ? 2.022 -12.654 2.573 1.00 93.38 96 PRO A N 1
ATOM 729 C CA . PRO A 1 96 ? 2.196 -13.367 3.841 1.00 93.38 96 PRO A CA 1
ATOM 730 C C . PRO A 1 96 ? 3.117 -12.639 4.829 1.00 93.38 96 PRO A C 1
ATOM 732 O O . PRO A 1 96 ? 3.020 -12.864 6.030 1.00 93.38 96 PRO A O 1
ATOM 735 N N . PHE A 1 97 ? 3.995 -11.759 4.343 1.00 94.81 97 PHE A N 1
ATOM 736 C CA . PHE A 1 97 ? 4.933 -11.020 5.177 1.00 94.81 97 PHE A CA 1
ATOM 737 C C . PHE A 1 97 ? 4.451 -9.593 5.446 1.00 94.81 97 PHE A C 1
ATOM 739 O O . PHE A 1 97 ? 4.194 -8.841 4.508 1.00 94.81 97 PHE A O 1
ATOM 746 N N . LEU A 1 98 ? 4.402 -9.196 6.723 1.00 94.44 98 LEU A N 1
ATOM 747 C CA . LEU A 1 98 ? 3.915 -7.874 7.145 1.00 94.44 98 LEU A CA 1
ATOM 748 C C . LEU A 1 98 ? 4.710 -6.715 6.534 1.00 94.44 98 LEU A C 1
ATOM 750 O O . LEU A 1 98 ? 4.119 -5.718 6.130 1.00 94.44 98 LEU A O 1
ATOM 754 N N . HIS A 1 99 ? 6.034 -6.853 6.417 1.00 93.62 99 HIS A N 1
ATOM 755 C CA . HIS A 1 99 ? 6.865 -5.804 5.826 1.00 93.62 99 HIS A CA 1
ATOM 756 C C . HIS A 1 99 ? 6.467 -5.523 4.371 1.00 93.62 99 HIS A C 1
ATOM 758 O O . HIS A 1 99 ? 6.325 -4.364 4.013 1.00 93.62 99 HIS A O 1
ATOM 764 N N . LEU A 1 100 ? 6.170 -6.549 3.561 1.00 96.06 100 LEU A N 1
ATOM 765 C CA . LEU A 1 100 ? 5.727 -6.350 2.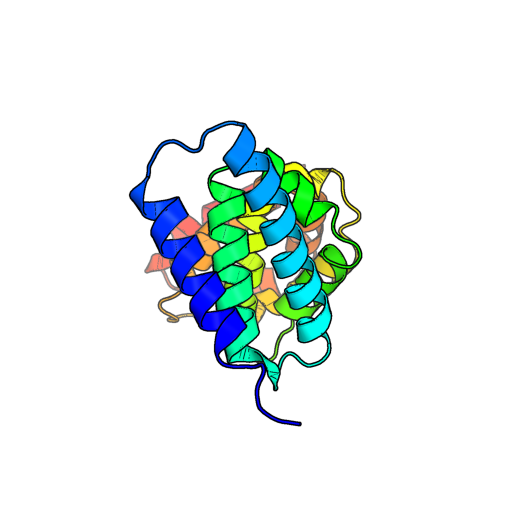175 1.00 96.06 100 LEU A CA 1
ATOM 766 C C . LEU A 1 100 ? 4.403 -5.590 2.094 1.00 96.06 100 LEU A C 1
ATOM 768 O O . LEU A 1 100 ? 4.250 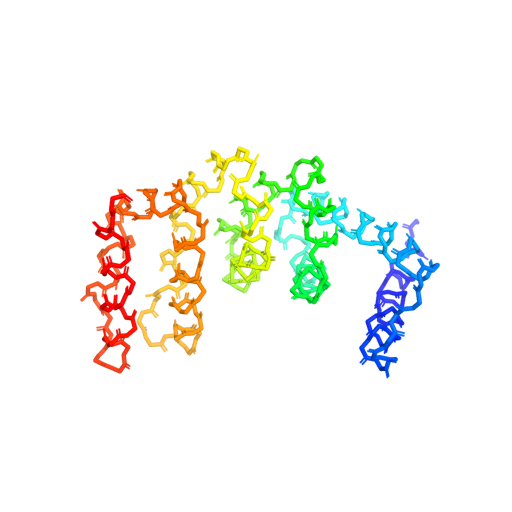-4.732 1.231 1.00 96.06 100 LEU A O 1
ATOM 772 N N . ARG A 1 101 ? 3.467 -5.863 3.010 1.00 97.12 101 ARG A N 1
ATOM 773 C CA . ARG A 1 101 ? 2.195 -5.128 3.068 1.00 97.12 101 ARG A CA 1
ATOM 774 C C . ARG A 1 101 ? 2.424 -3.658 3.405 1.00 97.12 101 ARG A C 1
ATOM 776 O O . ARG A 1 101 ? 1.813 -2.787 2.795 1.00 97.12 101 ARG A O 1
ATOM 783 N N . ARG A 1 102 ? 3.323 -3.386 4.360 1.00 96.31 102 ARG A N 1
ATOM 784 C CA . ARG A 1 102 ? 3.720 -2.024 4.740 1.00 96.31 102 ARG A CA 1
ATOM 785 C C . ARG A 1 102 ? 4.371 -1.291 3.569 1.00 96.31 102 ARG A C 1
ATOM 787 O O . ARG A 1 102 ? 3.966 -0.172 3.278 1.00 96.31 102 ARG A O 1
ATOM 794 N N . GLU A 1 103 ? 5.328 -1.917 2.885 1.00 95.94 103 GLU A N 1
ATOM 795 C CA . GLU A 1 103 ? 5.997 -1.305 1.730 1.00 95.94 103 GLU A CA 1
ATOM 796 C C . GLU A 1 103 ? 5.028 -1.080 0.559 1.00 95.94 103 GLU A C 1
ATOM 798 O O . GLU A 1 103 ? 5.083 -0.045 -0.098 1.00 95.94 103 GLU A O 1
ATOM 803 N N . ALA A 1 104 ? 4.084 -1.997 0.325 1.00 97.88 104 ALA A N 1
ATOM 804 C CA . ALA A 1 104 ? 3.029 -1.804 -0.670 1.00 97.88 104 ALA A CA 1
ATOM 805 C C . ALA A 1 104 ? 2.125 -0.613 -0.316 1.00 97.88 104 ALA A C 1
ATOM 807 O O . ALA A 1 104 ? 1.819 0.206 -1.181 1.00 97.88 104 ALA A O 1
ATOM 808 N N . LEU A 1 105 ? 1.743 -0.475 0.958 1.00 97.81 105 LEU A N 1
ATOM 809 C CA . LEU A 1 105 ? 0.963 0.665 1.438 1.00 97.81 105 LEU A CA 1
ATOM 810 C C . LEU A 1 105 ? 1.744 1.985 1.322 1.00 97.81 105 LEU A C 1
ATOM 812 O O . LEU A 1 105 ? 1.170 3.014 0.966 1.00 97.81 105 LEU A O 1
ATOM 816 N N . TRP A 1 106 ? 3.050 1.966 1.589 1.00 97.88 106 TRP A N 1
ATOM 817 C CA . TRP A 1 106 ? 3.901 3.136 1.398 1.00 97.88 106 TRP A CA 1
ATOM 818 C C . TRP A 1 106 ? 4.005 3.525 -0.078 1.00 97.88 106 TRP A C 1
ATOM 820 O O . TRP A 1 106 ? 3.784 4.688 -0.414 1.00 97.88 106 TRP A O 1
ATOM 830 N N . LEU A 1 107 ? 4.217 2.562 -0.977 1.00 98.06 107 LEU A N 1
ATOM 831 C CA . LEU A 1 107 ? 4.202 2.824 -2.414 1.00 98.06 107 LEU A CA 1
ATOM 832 C C . LEU A 1 107 ? 2.842 3.381 -2.866 1.00 98.06 107 LEU A C 1
ATOM 834 O O . LEU A 1 107 ? 2.803 4.356 -3.609 1.00 98.06 107 LEU A O 1
ATOM 838 N N . MET A 1 108 ? 1.723 2.843 -2.371 1.00 98.19 108 MET A N 1
ATOM 839 C CA . MET A 1 108 ? 0.393 3.411 -2.633 1.00 98.19 108 MET A CA 1
ATOM 840 C C . MET A 1 108 ? 0.275 4.870 -2.191 1.00 98.19 108 MET A C 1
ATOM 842 O O . MET A 1 108 ? -0.341 5.664 -2.899 1.00 98.19 108 MET A O 1
ATOM 846 N N . HIS A 1 109 ? 0.864 5.242 -1.051 1.00 97.88 109 HIS A N 1
ATOM 847 C CA . HIS A 1 109 ? 0.922 6.638 -0.626 1.00 97.88 109 HIS A CA 1
ATOM 848 C C . HIS A 1 109 ? 1.713 7.493 -1.622 1.00 97.88 109 HIS A C 1
ATOM 850 O O . HIS A 1 109 ? 1.220 8.543 -2.028 1.00 97.88 109 HIS A O 1
ATOM 856 N N . CYS A 1 110 ? 2.892 7.044 -2.048 1.00 97.25 110 CYS A N 1
ATOM 857 C CA . CYS A 1 110 ? 3.725 7.776 -3.005 1.00 97.25 110 CYS A CA 1
ATOM 858 C C . CYS A 1 110 ? 3.075 7.906 -4.390 1.00 97.25 110 CYS A C 1
ATOM 860 O O . CYS A 1 110 ? 3.351 8.854 -5.116 1.00 97.25 110 CYS A O 1
ATOM 862 N N . LEU A 1 111 ? 2.200 6.968 -4.752 1.00 97.31 111 LEU A N 1
ATOM 863 C CA . LEU A 1 111 ? 1.483 6.963 -6.024 1.00 97.31 111 LEU A CA 1
ATOM 864 C C . LEU A 1 111 ? 0.082 7.581 -5.939 1.00 97.31 111 LEU A C 1
ATOM 866 O O . LEU A 1 111 ? -0.621 7.577 -6.947 1.00 97.31 111 LEU A O 1
ATOM 870 N N . SER A 1 112 ? -0.362 8.081 -4.781 1.00 95.75 112 SER A N 1
ATOM 871 C CA . SER A 1 112 ? -1.787 8.341 -4.537 1.00 95.75 112 SER A CA 1
ATOM 872 C C . SER A 1 112 ? -2.420 9.322 -5.531 1.00 95.75 112 SER A C 1
ATOM 874 O O . SER A 1 112 ? -3.515 9.063 -6.022 1.00 95.75 112 SER A O 1
ATOM 876 N N . GLY A 1 113 ? -1.716 10.391 -5.912 1.00 93.69 113 GLY A N 1
ATOM 877 C CA . GLY A 1 113 ? -2.201 11.334 -6.926 1.00 93.69 113 GLY A CA 1
ATOM 878 C C . GLY A 1 113 ? -2.414 10.684 -8.298 1.00 93.69 113 GLY A C 1
ATOM 879 O O . GLY A 1 113 ? -3.412 10.943 -8.964 1.00 93.69 113 GLY A O 1
ATOM 880 N N . ALA A 1 114 ? -1.521 9.778 -8.698 1.00 94.69 114 ALA A N 1
ATOM 881 C CA . ALA A 1 114 ? -1.620 9.087 -9.979 1.00 94.69 114 ALA A CA 1
ATOM 882 C C . ALA A 1 114 ? -2.628 7.921 -9.942 1.00 94.69 114 ALA A C 1
ATOM 884 O O . ALA A 1 114 ? -3.372 7.710 -10.900 1.00 94.69 114 ALA A O 1
ATOM 885 N N . LEU A 1 115 ? -2.711 7.204 -8.815 1.00 96.75 115 LEU A N 1
ATOM 886 C CA . LEU A 1 115 ? -3.667 6.114 -8.593 1.00 96.75 115 LEU A CA 1
ATOM 887 C C . LEU A 1 115 ? -5.124 6.586 -8.561 1.00 96.75 115 LEU A C 1
ATOM 889 O O . LEU A 1 115 ? -6.011 5.787 -8.851 1.00 96.75 115 LEU A O 1
ATOM 893 N N . ALA A 1 116 ? -5.386 7.862 -8.265 1.00 94.19 116 ALA A N 1
ATOM 894 C CA . ALA A 1 116 ? -6.733 8.434 -8.316 1.00 94.19 116 ALA A CA 1
ATOM 895 C C . ALA A 1 116 ? -7.393 8.308 -9.706 1.00 94.19 116 ALA A C 1
ATOM 897 O O . ALA A 1 116 ? -8.616 8.344 -9.811 1.00 94.19 116 ALA A O 1
ATOM 898 N N . LEU A 1 117 ? -6.591 8.128 -10.763 1.00 92.56 117 LEU A N 1
ATOM 899 C CA . LEU A 1 117 ? -7.044 7.955 -12.146 1.00 92.56 117 LEU A CA 1
ATOM 900 C C . LEU A 1 117 ? -7.066 6.485 -12.600 1.00 92.56 117 LEU A C 1
ATOM 902 O O . LEU A 1 117 ? -7.353 6.201 -13.764 1.00 92.56 117 LEU A O 1
ATOM 906 N N . CYS A 1 118 ? -6.724 5.546 -11.718 1.00 94.62 118 CYS A N 1
ATOM 907 C CA . CYS A 1 118 ? -6.612 4.127 -12.039 1.00 94.62 118 CYS A CA 1
ATOM 908 C C . CYS A 1 118 ? -7.826 3.329 -11.551 1.00 94.62 118 CYS A C 1
ATOM 910 O O . CYS A 1 118 ? -8.552 3.732 -10.643 1.00 94.62 118 CYS A O 1
ATOM 912 N N . ASN A 1 119 ? -8.005 2.130 -12.111 1.00 95.81 119 ASN A N 1
ATOM 913 C CA . ASN A 1 119 ? -8.915 1.155 -11.527 1.00 95.81 119 ASN A CA 1
ATOM 914 C C . ASN A 1 119 ? -8.290 0.554 -10.253 1.00 95.81 119 ASN A C 1
ATOM 916 O O . ASN A 1 119 ? -7.245 -0.096 -10.314 1.00 95.81 119 ASN A O 1
ATOM 920 N N . LEU A 1 120 ? -8.948 0.764 -9.109 1.00 96.69 120 LEU A N 1
ATOM 921 C CA . LEU A 1 120 ? -8.488 0.326 -7.791 1.00 96.69 120 LEU A CA 1
ATOM 922 C C . LEU A 1 120 ? -9.180 -0.950 -7.284 1.00 96.69 120 LEU A C 1
ATOM 924 O O . LEU A 1 120 ? -9.002 -1.275 -6.112 1.00 96.69 120 LEU A O 1
ATOM 928 N N . THR A 1 121 ? -9.949 -1.676 -8.108 1.00 97.12 121 THR A N 1
ATOM 929 C CA . THR A 1 121 ? -10.711 -2.870 -7.680 1.00 97.12 121 THR A CA 1
ATOM 930 C C . THR A 1 121 ? -9.862 -3.870 -6.889 1.00 97.12 121 THR A C 1
ATOM 932 O O . THR A 1 121 ? -10.251 -4.239 -5.782 1.00 97.12 121 THR A O 1
ATOM 935 N N . ASP A 1 122 ? -8.685 -4.250 -7.394 1.00 96.75 122 ASP A N 1
ATOM 936 C CA . ASP A 1 122 ? -7.819 -5.242 -6.733 1.00 96.75 122 ASP A CA 1
ATOM 937 C C . ASP A 1 122 ? -7.279 -4.750 -5.382 1.00 96.75 122 ASP A C 1
ATOM 939 O O . ASP A 1 122 ? -7.211 -5.502 -4.411 1.00 96.75 122 ASP A O 1
ATOM 943 N N . ILE A 1 123 ? -6.930 -3.464 -5.298 1.00 97.44 123 ILE A N 1
ATOM 944 C CA . ILE A 1 123 ? -6.468 -2.822 -4.060 1.00 97.44 123 ILE A CA 1
ATOM 945 C C . ILE A 1 123 ? -7.611 -2.763 -3.039 1.00 97.44 123 ILE A C 1
ATOM 947 O O . ILE A 1 123 ? -7.422 -3.061 -1.860 1.00 97.44 123 ILE A O 1
ATOM 951 N N . CYS A 1 124 ? -8.812 -2.408 -3.491 1.00 96.88 124 CYS A N 1
ATOM 952 C CA . CYS A 1 124 ? -10.004 -2.292 -2.656 1.00 96.88 124 CYS A CA 1
ATOM 953 C C . CYS A 1 124 ? -10.449 -3.651 -2.094 1.00 96.88 124 CYS A C 1
ATOM 955 O O . CYS A 1 124 ? -10.813 -3.746 -0.920 1.00 96.88 124 CYS A O 1
ATOM 957 N N . ALA A 1 125 ? -10.337 -4.716 -2.892 1.00 96.31 125 ALA A N 1
ATOM 958 C CA . ALA A 1 125 ? -10.584 -6.088 -2.451 1.00 96.31 125 ALA A CA 1
ATOM 959 C C . ALA A 1 125 ? -9.552 -6.580 -1.414 1.00 96.31 125 ALA A C 1
ATOM 961 O O . ALA A 1 125 ? -9.823 -7.507 -0.649 1.00 96.31 125 ALA A O 1
ATOM 962 N N . ALA A 1 126 ? -8.375 -5.951 -1.351 1.00 96.44 126 ALA A N 1
ATOM 963 C CA . ALA A 1 126 ? -7.265 -6.351 -0.494 1.00 96.44 126 ALA A CA 1
ATOM 964 C C . ALA A 1 126 ? -7.198 -5.625 0.863 1.00 96.44 126 ALA A C 1
ATOM 966 O O . ALA A 1 126 ? -6.217 -5.770 1.590 1.00 96.44 126 ALA A O 1
ATOM 967 N N . THR A 1 127 ? -8.233 -4.874 1.258 1.00 96.12 127 THR A N 1
ATOM 968 C CA . THR A 1 127 ? -8.244 -4.112 2.528 1.00 96.12 127 THR A CA 1
ATOM 969 C C . THR A 1 127 ? -8.101 -4.983 3.781 1.00 96.12 127 THR A C 1
ATOM 971 O O . THR A 1 127 ? -7.544 -4.528 4.777 1.00 96.12 127 THR A O 1
ATOM 974 N N . ASN A 1 128 ? -8.485 -6.263 3.724 1.00 95.50 128 ASN A N 1
ATOM 975 C CA . ASN A 1 128 ? -8.217 -7.236 4.796 1.00 95.50 128 ASN A CA 1
ATOM 976 C C . ASN A 1 128 ? -6.715 -7.416 5.079 1.00 95.50 128 ASN A C 1
ATOM 978 O O . ASN A 1 128 ? -6.320 -7.757 6.195 1.00 95.50 128 ASN A O 1
ATOM 982 N N . GLY A 1 129 ? -5.872 -7.126 4.090 1.00 95.12 129 GLY A N 1
ATOM 983 C CA . GLY A 1 129 ? -4.425 -7.077 4.201 1.00 95.12 129 GLY A CA 1
ATOM 984 C C . GLY A 1 129 ? -3.913 -6.094 5.256 1.00 95.12 129 GLY A C 1
ATOM 985 O O . GLY A 1 129 ? -2.858 -6.322 5.847 1.00 95.12 129 GLY A O 1
ATOM 986 N N . ILE A 1 130 ? -4.686 -5.048 5.557 1.00 95.75 130 ILE A N 1
ATOM 987 C CA . ILE A 1 130 ? -4.336 -4.006 6.530 1.00 95.75 130 ILE A CA 1
ATOM 988 C C . ILE A 1 130 ? -4.470 -4.489 7.977 1.00 95.75 130 ILE A C 1
ATOM 990 O O . ILE A 1 130 ? -3.719 -4.036 8.834 1.00 95.75 130 ILE A O 1
ATOM 994 N N . VAL A 1 131 ? -5.377 -5.430 8.260 1.00 95.19 131 VAL A N 1
ATOM 995 C CA . VAL A 1 131 ? -5.706 -5.860 9.634 1.00 95.19 131 VAL A CA 1
ATOM 996 C C . VAL A 1 131 ? -4.454 -6.275 10.428 1.00 95.19 131 VAL A C 1
ATOM 998 O O . VAL A 1 131 ? -4.260 -5.753 11.524 1.00 95.19 131 VAL A O 1
ATOM 1001 N N . PRO A 1 132 ? -3.533 -7.107 9.898 1.00 94.38 132 PRO A N 1
ATOM 1002 C CA . PRO A 1 132 ? -2.318 -7.482 10.629 1.00 94.38 132 PRO A CA 1
ATOM 1003 C C . PRO A 1 132 ? -1.270 -6.367 10.765 1.00 94.38 132 PRO A C 1
ATOM 1005 O O . PRO A 1 132 ? -0.325 -6.513 11.531 1.00 94.38 132 PRO A O 1
ATOM 1008 N N . LEU A 1 133 ? -1.393 -5.261 10.022 1.00 94.06 133 LEU A N 1
ATOM 1009 C CA . LEU A 1 133 ? -0.546 -4.075 10.210 1.00 94.06 133 LEU A CA 1
ATOM 1010 C C . LEU A 1 133 ? -1.023 -3.199 11.375 1.00 94.06 133 LEU A C 1
ATOM 1012 O O . LEU A 1 133 ? -0.275 -2.351 11.851 1.00 94.06 133 LEU A O 1
ATOM 1016 N N . LEU A 1 134 ? -2.262 -3.412 11.819 1.00 93.31 134 LEU A N 1
ATOM 1017 C CA . LEU A 1 134 ? -2.904 -2.720 12.930 1.00 93.31 134 LEU A CA 1
ATOM 1018 C C . LEU A 1 134 ? -2.916 -3.579 14.201 1.00 93.31 134 LEU A C 1
ATOM 1020 O O . LEU A 1 134 ? -3.746 -3.368 15.074 1.00 93.31 134 LEU A O 1
ATOM 1024 N N . THR A 1 135 ? -2.022 -4.562 14.327 1.00 89.50 135 THR A N 1
ATOM 1025 C CA . THR A 1 135 ? -1.928 -5.342 15.564 1.00 89.50 135 THR A CA 1
ATOM 1026 C C . THR A 1 135 ? -1.494 -4.435 16.726 1.00 89.50 135 THR A C 1
ATOM 1028 O O . THR A 1 135 ? -0.429 -3.813 16.632 1.00 89.50 135 THR A O 1
ATOM 1031 N N . PRO A 1 136 ? -2.272 -4.356 17.824 1.00 82.50 136 PRO A N 1
ATOM 1032 C CA . PRO A 1 136 ? -1.934 -3.513 18.967 1.00 82.50 136 PRO A CA 1
ATOM 1033 C C . PRO A 1 136 ? -0.543 -3.828 19.530 1.00 82.50 136 PRO A C 1
ATOM 1035 O O . PRO A 1 136 ? -0.162 -4.989 19.668 1.00 82.50 136 PRO A O 1
ATOM 1038 N N . GLY A 1 137 ? 0.225 -2.783 19.844 1.00 78.50 137 GLY A N 1
ATOM 1039 C CA . GLY A 1 137 ? 1.588 -2.902 20.377 1.00 78.50 137 GLY A CA 1
ATOM 1040 C C . GLY A 1 137 ? 2.688 -3.113 19.329 1.00 78.50 137 GLY A C 1
ATOM 1041 O O . GLY A 1 137 ? 3.866 -3.115 19.682 1.00 78.50 137 GLY A O 1
ATOM 1042 N N . ALA A 1 138 ? 2.358 -3.251 18.040 1.00 84.12 138 ALA A N 1
ATOM 1043 C CA . ALA A 1 138 ? 3.380 -3.278 16.999 1.00 84.12 138 ALA A CA 1
ATOM 1044 C C . ALA A 1 138 ? 4.003 -1.882 16.802 1.00 84.12 138 ALA A C 1
ATOM 1046 O O . ALA A 1 138 ? 3.307 -0.895 16.570 1.00 84.12 138 ALA A O 1
ATOM 1047 N N . ALA A 1 139 ? 5.336 -1.800 16.811 1.00 84.56 139 ALA A N 1
ATOM 1048 C CA . ALA A 1 139 ? 6.068 -0.532 16.691 1.00 84.56 139 ALA A CA 1
ATOM 1049 C C . ALA A 1 139 ? 5.820 0.222 15.365 1.00 84.56 139 ALA A C 1
ATOM 1051 O O . ALA A 1 139 ? 6.093 1.415 15.263 1.00 84.56 139 ALA A O 1
ATOM 1052 N N . CYS A 1 140 ? 5.310 -0.458 14.333 1.00 87.25 140 CYS A N 1
ATOM 1053 C CA . CYS A 1 140 ? 4.991 0.152 13.043 1.00 87.25 140 CYS A CA 1
ATOM 1054 C C . CYS A 1 140 ? 3.608 0.825 12.991 1.00 87.25 140 CYS A C 1
ATOM 1056 O O . CYS A 1 140 ? 3.321 1.504 12.004 1.00 87.25 140 CYS A O 1
ATOM 1058 N N . VAL A 1 141 ? 2.764 0.679 14.021 1.00 91.62 141 VAL A N 1
ATOM 1059 C CA . VAL A 1 141 ? 1.381 1.192 14.033 1.00 91.62 141 VAL A CA 1
ATOM 1060 C C . VAL A 1 141 ? 1.288 2.699 13.751 1.00 91.62 141 VAL A C 1
ATOM 1062 O O . VAL A 1 141 ? 0.522 3.057 12.856 1.00 91.62 141 VAL A O 1
ATOM 1065 N N . PRO A 1 142 ? 2.076 3.598 14.382 1.00 90.88 142 PRO A N 1
ATOM 1066 C CA . PRO A 1 142 ? 1.996 5.036 14.090 1.00 90.88 142 PRO A CA 1
ATOM 1067 C C . PRO A 1 142 ? 2.240 5.364 12.611 1.00 90.88 142 PRO A C 1
ATOM 1069 O O . PRO A 1 142 ? 1.551 6.192 12.005 1.00 90.88 142 PRO A O 1
ATOM 1072 N N . GLN A 1 143 ? 3.215 4.678 12.009 1.00 92.62 143 GLN A N 1
ATOM 1073 C CA . GLN A 1 143 ? 3.568 4.851 10.602 1.00 92.62 143 GLN A CA 1
ATOM 1074 C C . GLN A 1 143 ? 2.440 4.345 9.700 1.00 92.62 143 GLN A C 1
ATOM 1076 O O . GLN A 1 143 ? 2.038 5.041 8.770 1.00 92.62 143 GLN A O 1
ATOM 1081 N N . VAL A 1 144 ? 1.887 3.167 10.002 1.00 96.12 144 VAL A N 1
ATOM 1082 C CA . VAL A 1 144 ? 0.766 2.579 9.255 1.00 96.12 144 VAL A CA 1
ATOM 1083 C C . VAL A 1 144 ? -0.469 3.476 9.329 1.00 96.12 144 VAL A C 1
ATOM 1085 O O . VAL A 1 144 ? -1.067 3.749 8.293 1.00 96.12 144 VAL A O 1
ATOM 1088 N N . LEU A 1 145 ? -0.824 3.992 10.509 1.00 95.81 145 LEU A N 1
ATOM 1089 C CA . LEU A 1 145 ? -1.952 4.916 10.675 1.00 95.81 145 LEU A CA 1
ATOM 1090 C C . LEU A 1 145 ? -1.763 6.182 9.836 1.00 95.81 145 LEU A C 1
ATOM 1092 O O . LEU A 1 145 ? -2.670 6.576 9.106 1.00 95.81 145 LEU A O 1
ATOM 1096 N N . THR A 1 146 ? -0.567 6.773 9.867 1.00 95.06 146 THR A N 1
ATOM 1097 C CA . THR A 1 146 ? -0.243 7.959 9.059 1.00 95.06 146 THR A CA 1
ATOM 1098 C C . THR A 1 146 ? -0.372 7.675 7.561 1.00 95.06 146 THR A C 1
ATOM 1100 O O . THR A 1 146 ? -0.939 8.479 6.820 1.00 95.06 146 THR A O 1
ATOM 1103 N N . LEU A 1 147 ? 0.123 6.523 7.098 1.00 96.75 147 LEU A N 1
ATOM 1104 C CA . LEU A 1 147 ? -0.011 6.116 5.700 1.00 96.75 147 LEU A CA 1
ATOM 1105 C C . LEU A 1 147 ? -1.480 5.920 5.317 1.00 96.75 147 LEU A C 1
ATOM 1107 O O . LEU A 1 147 ? -1.917 6.462 4.304 1.00 96.75 147 LEU A O 1
ATOM 1111 N N . LEU A 1 148 ? -2.259 5.211 6.137 1.00 97.56 148 LEU A N 1
ATOM 1112 C CA . LEU A 1 148 ? -3.685 4.986 5.891 1.00 97.56 148 LEU A CA 1
ATOM 1113 C C . LEU A 1 148 ? -4.461 6.298 5.807 1.00 97.56 148 LEU A C 1
ATOM 1115 O O . LEU A 1 148 ? -5.252 6.453 4.883 1.00 97.56 148 LEU A O 1
ATOM 1119 N N . GLN A 1 149 ? -4.202 7.254 6.704 1.00 96.88 149 GLN A N 1
ATOM 1120 C CA . GLN A 1 149 ? -4.819 8.583 6.652 1.00 96.88 149 GLN A CA 1
ATOM 1121 C C . GLN A 1 149 ? -4.530 9.266 5.311 1.00 96.88 149 GLN A C 1
ATOM 1123 O O . GLN A 1 149 ? -5.450 9.694 4.619 1.00 96.88 149 GLN A O 1
ATOM 1128 N N . ARG A 1 150 ? -3.260 9.324 4.892 1.00 96.19 150 ARG A N 1
ATOM 1129 C CA . ARG A 1 150 ? -2.863 9.999 3.644 1.00 96.19 150 ARG A CA 1
ATOM 1130 C C . ARG A 1 150 ? -3.443 9.328 2.402 1.00 96.19 150 ARG A C 1
ATOM 1132 O O . ARG A 1 150 ? -3.928 10.016 1.500 1.00 96.19 150 ARG A O 1
ATOM 1139 N N . VAL A 1 151 ? -3.404 7.997 2.355 1.00 97.06 151 VAL A N 1
ATOM 1140 C CA . VAL A 1 151 ? -3.950 7.218 1.239 1.00 97.06 151 VAL A CA 1
ATOM 1141 C C . VAL A 1 151 ? -5.469 7.367 1.189 1.00 97.06 151 VAL A C 1
ATOM 1143 O O . VAL A 1 151 ? -5.998 7.659 0.124 1.00 97.06 151 VAL A O 1
ATOM 1146 N N . ALA A 1 152 ? -6.171 7.235 2.316 1.00 97.31 152 ALA A N 1
ATOM 1147 C CA . ALA A 1 152 ? -7.625 7.380 2.375 1.00 97.31 152 ALA A CA 1
ATOM 1148 C C . ALA A 1 152 ? -8.088 8.801 2.012 1.00 97.31 152 ALA A C 1
ATOM 1150 O O . ALA A 1 152 ? -9.094 8.963 1.326 1.00 97.31 152 ALA A O 1
ATOM 1151 N N . THR A 1 153 ? -7.341 9.836 2.399 1.00 96.12 153 THR A N 1
ATOM 1152 C CA . THR A 1 153 ? -7.630 11.213 1.973 1.00 96.12 153 THR A CA 1
ATOM 1153 C C . THR A 1 153 ? -7.470 11.388 0.464 1.00 96.12 153 THR A C 1
ATOM 1155 O O . THR A 1 153 ? -8.292 12.043 -0.168 1.00 96.12 153 THR A O 1
ATOM 1158 N N . SER A 1 154 ? -6.431 10.788 -0.122 1.00 95.50 154 SER A N 1
ATOM 1159 C CA . SER A 1 154 ? -6.109 10.960 -1.545 1.00 95.50 154 SER A CA 1
ATOM 1160 C C . SER A 1 154 ? -6.924 10.054 -2.475 1.00 95.50 154 SER A C 1
ATOM 1162 O O . SER A 1 154 ? -7.098 10.379 -3.645 1.00 95.50 154 SER A O 1
ATOM 1164 N N . LEU A 1 155 ? -7.391 8.902 -1.983 1.00 96.88 155 LEU A N 1
ATOM 1165 C CA . LEU A 1 155 ? -8.045 7.854 -2.769 1.00 96.88 155 LEU A CA 1
ATOM 1166 C C . LEU A 1 155 ? -9.443 7.539 -2.206 1.00 96.88 155 LEU A C 1
ATOM 1168 O O . LEU A 1 155 ? -9.591 6.583 -1.435 1.00 96.88 155 LEU A O 1
ATOM 1172 N N . PRO A 1 156 ? -10.494 8.275 -2.619 1.00 95.75 156 PRO A N 1
ATOM 1173 C CA . PRO A 1 156 ? -11.857 8.078 -2.117 1.00 95.75 156 PRO A CA 1
ATOM 1174 C C . PRO A 1 156 ? -12.385 6.644 -2.280 1.00 95.75 156 PRO A C 1
ATOM 1176 O O . PRO A 1 156 ? -13.016 6.108 -1.372 1.00 95.75 156 PRO A O 1
ATOM 1179 N N . THR A 1 157 ? -12.077 5.969 -3.392 1.00 96.00 157 THR A N 1
ATOM 1180 C CA . THR A 1 157 ? -12.491 4.572 -3.628 1.00 96.00 157 THR A CA 1
ATOM 1181 C C . THR A 1 157 ? -11.872 3.611 -2.608 1.00 96.00 157 THR A C 1
ATOM 1183 O O . THR A 1 157 ? -12.550 2.729 -2.073 1.00 96.00 157 THR A O 1
ATOM 1186 N N . PHE A 1 158 ? -10.591 3.808 -2.283 1.00 97.12 158 PHE A N 1
ATOM 1187 C CA . PHE A 1 158 ? -9.908 3.019 -1.260 1.00 97.12 158 PHE A CA 1
ATOM 1188 C C . PHE A 1 158 ? -10.440 3.343 0.140 1.00 97.12 158 PHE A C 1
ATOM 1190 O O . PHE A 1 158 ? -10.706 2.430 0.919 1.00 97.12 158 PHE A O 1
ATOM 1197 N N . ARG A 1 159 ? -10.681 4.626 0.439 1.00 97.56 159 ARG A N 1
ATOM 1198 C CA . ARG A 1 159 ? -11.318 5.074 1.686 1.00 97.56 159 ARG A CA 1
ATOM 1199 C C . ARG A 1 159 ? -12.672 4.413 1.910 1.00 97.56 159 ARG A C 1
ATOM 1201 O O . ARG A 1 159 ? -12.913 3.891 2.992 1.00 97.56 159 ARG A O 1
ATOM 1208 N N . ASN A 1 160 ? -13.531 4.386 0.894 1.00 96.75 160 ASN A N 1
ATOM 1209 C CA . ASN A 1 160 ? -14.848 3.754 0.987 1.00 96.75 160 ASN A CA 1
ATOM 1210 C C . ASN A 1 160 ? -14.735 2.247 1.238 1.00 96.75 160 ASN A C 1
ATOM 1212 O O . ASN A 1 160 ? -15.506 1.683 2.012 1.00 96.75 160 ASN A O 1
ATOM 1216 N N . SER A 1 161 ? -13.722 1.610 0.653 1.00 97.00 161 SER A N 1
ATOM 1217 C CA . SER A 1 161 ? -13.434 0.194 0.890 1.00 97.00 161 SER A CA 1
ATOM 1218 C C . SER A 1 161 ? -12.930 -0.064 2.314 1.00 97.00 161 SER A C 1
ATOM 1220 O O . SER A 1 161 ? -13.352 -1.033 2.940 1.00 97.00 161 SER A O 1
ATOM 1222 N N . LEU A 1 162 ? -12.088 0.818 2.869 1.00 96.44 162 LEU A N 1
ATOM 1223 C CA . LEU A 1 162 ? -11.680 0.761 4.279 1.00 96.44 162 LEU A CA 1
ATOM 1224 C C . LEU A 1 162 ? -12.861 1.001 5.229 1.00 96.44 162 LEU A C 1
ATOM 1226 O O . LEU A 1 162 ? -13.017 0.265 6.198 1.00 96.44 162 LEU A O 1
ATOM 1230 N N . LYS A 1 163 ? -13.716 1.988 4.931 1.00 96.00 163 LYS A N 1
ATOM 1231 C CA . LYS A 1 163 ? -14.939 2.300 5.690 1.00 96.00 163 LYS A CA 1
ATOM 1232 C C . LYS A 1 163 ? -15.899 1.110 5.742 1.00 96.00 163 LYS A C 1
ATOM 1234 O O . LYS A 1 163 ? -16.529 0.881 6.767 1.00 96.00 163 LYS A O 1
ATOM 1239 N N . GLY A 1 164 ? -16.007 0.350 4.652 1.00 94.81 164 GLY A N 1
ATOM 1240 C CA . GLY A 1 164 ? -16.818 -0.867 4.591 1.00 94.81 164 GLY A CA 1
ATOM 1241 C C . GLY A 1 164 ? -16.185 -2.089 5.265 1.00 94.81 164 GLY A C 1
ATOM 1242 O O . GLY A 1 164 ? -16.848 -3.117 5.398 1.00 94.81 164 GLY A O 1
ATOM 1243 N N . ASN A 1 165 ? -14.920 -2.016 5.690 1.00 96.81 165 ASN A N 1
ATOM 1244 C CA . ASN A 1 165 ? -14.209 -3.161 6.245 1.00 96.81 165 ASN A CA 1
ATOM 1245 C C . ASN A 1 165 ? -14.352 -3.235 7.774 1.00 96.81 165 ASN A C 1
ATOM 1247 O O . ASN A 1 165 ? -13.601 -2.611 8.525 1.00 96.81 165 ASN A O 1
ATOM 1251 N N . LEU A 1 166 ? -15.289 -4.068 8.237 1.00 95.38 166 LEU A N 1
ATOM 1252 C CA . LEU A 1 166 ? -15.584 -4.246 9.664 1.00 95.38 166 LEU A CA 1
ATOM 1253 C C . LEU A 1 166 ? -14.371 -4.706 10.487 1.00 95.38 166 LEU A C 1
ATOM 1255 O O . LEU A 1 166 ? -14.238 -4.309 11.642 1.00 95.38 166 LEU A O 1
ATOM 1259 N N . ALA A 1 167 ? -13.472 -5.511 9.913 1.00 95.38 167 ALA A N 1
ATOM 1260 C CA . ALA A 1 167 ? -12.299 -6.009 10.629 1.00 95.38 167 ALA A CA 1
ATOM 1261 C C . ALA A 1 167 ? -11.266 -4.900 10.871 1.00 95.38 167 ALA A C 1
ATOM 1263 O O . ALA A 1 167 ? -10.688 -4.823 11.955 1.00 95.38 167 ALA A O 1
ATOM 1264 N N . VAL A 1 168 ? -11.067 -4.011 9.892 1.00 95.44 168 VAL A N 1
ATOM 1265 C CA . VAL A 1 168 ? -10.223 -2.818 10.059 1.00 95.44 168 VAL A CA 1
ATOM 1266 C C . VAL A 1 168 ? -10.817 -1.892 11.119 1.00 95.44 168 VAL A C 1
ATOM 1268 O O . VAL A 1 168 ? -10.095 -1.465 12.017 1.00 95.44 168 VAL A O 1
ATOM 1271 N N . LEU A 1 169 ? -12.125 -1.625 11.067 1.00 94.75 169 LEU A N 1
ATOM 1272 C CA . LEU A 1 169 ? -12.790 -0.779 12.064 1.00 94.75 169 LEU A CA 1
ATOM 1273 C C . LEU A 1 169 ? -12.679 -1.356 13.481 1.00 94.75 169 LEU A C 1
ATOM 1275 O O . LEU A 1 169 ? -12.376 -0.617 14.415 1.00 94.75 169 LEU A O 1
ATOM 1279 N N . ALA A 1 170 ? -12.857 -2.670 13.634 1.00 92.75 170 ALA A N 1
ATOM 1280 C CA . ALA A 1 170 ? -12.692 -3.344 14.918 1.00 92.75 170 ALA A CA 1
ATOM 1281 C C . ALA A 1 170 ? -11.258 -3.214 15.459 1.00 92.75 170 ALA A C 1
ATOM 1283 O O . ALA A 1 170 ? -11.083 -2.923 16.640 1.00 92.75 170 ALA A O 1
ATOM 1284 N N . GLN A 1 171 ? -10.232 -3.361 14.608 1.00 92.94 171 GLN A N 1
ATOM 1285 C CA . GLN A 1 171 ? -8.838 -3.151 15.025 1.00 92.94 171 GLN A CA 1
ATOM 1286 C C . GLN A 1 171 ? -8.581 -1.709 15.467 1.00 92.94 171 GLN A C 1
ATOM 1288 O O . GLN A 1 171 ? -7.950 -1.492 16.496 1.00 92.94 171 GLN A O 1
ATOM 1293 N N . LEU A 1 172 ? -9.104 -0.716 14.740 1.00 92.25 172 LEU A N 1
ATOM 1294 C CA . LEU A 1 172 ? -8.949 0.696 15.111 1.00 92.25 172 LEU A CA 1
ATOM 1295 C C . LEU A 1 172 ? -9.608 1.026 16.459 1.00 92.25 172 LEU A C 1
ATOM 1297 O O . LEU A 1 172 ? -9.085 1.853 17.200 1.00 92.25 172 LEU A O 1
ATOM 1301 N N . GLN A 1 173 ? -10.718 0.367 16.804 1.00 89.31 173 GLN A N 1
ATOM 1302 C CA . GLN A 1 173 ? -11.389 0.524 18.103 1.00 89.31 173 GLN A CA 1
ATOM 1303 C C . GLN A 1 173 ? -10.633 -0.140 19.263 1.00 89.31 173 GLN A C 1
ATOM 1305 O O . GLN A 1 173 ? -10.782 0.281 20.406 1.00 89.31 173 GLN A O 1
ATOM 1310 N N . GLN A 1 174 ? -9.829 -1.168 18.980 1.00 89.19 174 GLN A N 1
ATOM 1311 C CA . GLN A 1 174 ? -9.033 -1.902 19.972 1.00 89.19 174 GLN A CA 1
ATOM 1312 C C . GLN A 1 174 ? -7.635 -1.299 20.192 1.00 89.19 174 GLN A C 1
ATOM 1314 O O . GLN A 1 174 ? -6.816 -1.880 20.907 1.00 89.19 174 GLN A O 1
ATOM 1319 N N . MET A 1 175 ? -7.337 -0.154 19.573 1.00 88.69 175 MET A N 1
ATOM 1320 C CA . MET A 1 175 ? -6.020 0.469 19.659 1.00 88.69 175 MET A CA 1
ATOM 1321 C C . MET A 1 175 ? -5.692 0.975 21.060 1.00 88.69 175 MET A C 1
ATOM 1323 O O . MET A 1 175 ? -6.553 1.429 21.813 1.00 88.69 175 MET A O 1
ATOM 1327 N N . THR A 1 176 ? -4.405 0.901 21.401 1.00 85.00 176 THR A N 1
ATOM 1328 C CA . THR A 1 176 ? -3.899 1.366 22.693 1.00 85.00 176 THR A CA 1
ATOM 1329 C C . THR A 1 176 ? -4.046 2.890 22.824 1.00 85.00 176 THR A C 1
ATOM 1331 O O . THR A 1 176 ? -4.009 3.595 21.809 1.00 85.00 176 THR A O 1
ATOM 1334 N N . PRO A 1 177 ? -4.154 3.429 24.057 1.00 85.06 177 PRO A N 1
ATOM 1335 C CA . PRO A 1 177 ? -4.316 4.869 24.290 1.00 85.06 177 PRO A CA 1
ATOM 1336 C C . PRO A 1 177 ? -3.244 5.736 23.613 1.00 85.06 177 PRO A C 1
ATOM 1338 O O . PRO A 1 177 ? -3.529 6.834 23.147 1.00 85.06 177 PRO A O 1
ATOM 1341 N N . GLU A 1 178 ? -2.023 5.210 23.491 1.00 87.31 178 GLU A N 1
ATOM 1342 C CA . GLU A 1 178 ? -0.880 5.862 22.836 1.00 87.31 178 GLU A CA 1
ATOM 1343 C C . GLU A 1 178 ? -1.146 6.243 21.371 1.00 87.31 178 GLU A C 1
ATOM 1345 O O . GLU A 1 178 ? -0.590 7.219 20.877 1.00 87.31 178 GLU A O 1
ATOM 1350 N N . HIS A 1 179 ? -2.017 5.505 20.677 1.00 88.44 179 HIS A N 1
ATOM 1351 C CA . HIS A 1 179 ? -2.323 5.711 19.258 1.00 88.44 179 HIS A CA 1
ATOM 1352 C C . HIS A 1 179 ? -3.708 6.325 19.025 1.00 88.44 179 HIS A C 1
ATOM 1354 O O . HIS A 1 179 ? -4.134 6.475 17.875 1.00 88.44 179 HIS A O 1
ATOM 1360 N N . GLN A 1 180 ? -4.431 6.675 20.093 1.00 85.88 180 GLN A N 1
ATOM 1361 C CA . GLN A 1 180 ? -5.844 7.040 20.022 1.00 85.88 180 GLN A CA 1
ATOM 1362 C C . GLN A 1 180 ? -6.090 8.296 19.175 1.00 85.88 180 GLN A C 1
ATOM 1364 O O . GLN A 1 180 ? -7.018 8.308 18.371 1.00 85.88 180 GLN A O 1
ATOM 1369 N N . SER A 1 181 ? -5.225 9.312 19.281 1.00 89.50 181 SER A N 1
ATOM 1370 C CA . SER A 1 181 ? -5.298 10.525 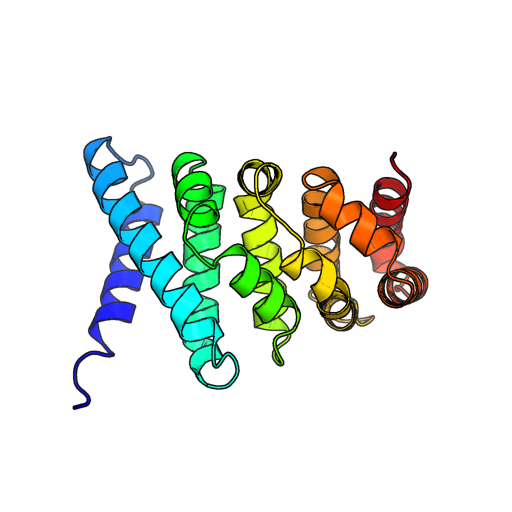18.447 1.00 89.50 181 SER A CA 1
ATOM 1371 C C . SER A 1 181 ? -5.213 10.197 16.949 1.00 89.50 181 SER A C 1
ATOM 1373 O O . SER A 1 181 ? -6.000 10.692 16.141 1.00 89.50 181 SER A O 1
ATOM 1375 N N . GLU A 1 182 ? -4.294 9.313 16.561 1.00 91.81 182 GLU A N 1
ATOM 1376 C CA . GLU A 1 182 ? -4.050 8.992 15.151 1.00 91.81 182 GLU A CA 1
ATOM 1377 C C . GLU A 1 182 ? -5.136 8.066 14.599 1.00 91.81 182 GLU A C 1
ATOM 1379 O O . GLU A 1 182 ? -5.544 8.188 13.441 1.00 91.81 182 GLU A O 1
ATOM 1384 N N . CYS A 1 183 ? -5.667 7.184 15.441 1.00 92.81 183 CYS A N 1
ATOM 1385 C CA . CYS A 1 183 ? -6.839 6.385 15.107 1.00 92.81 183 CYS A CA 1
ATOM 1386 C C . CYS A 1 183 ? -8.070 7.268 14.903 1.00 92.81 183 CYS A C 1
ATOM 1388 O O . CYS A 1 183 ? -8.780 7.095 13.916 1.00 92.81 183 CYS A O 1
ATOM 1390 N N . GLN A 1 184 ? -8.289 8.248 15.781 1.00 92.25 184 GLN A N 1
ATOM 1391 C CA . GLN A 1 184 ? -9.426 9.160 15.698 1.00 92.25 184 GLN A CA 1
ATOM 1392 C C . GLN A 1 184 ? -9.402 9.984 14.403 1.00 92.25 184 GLN A C 1
ATOM 1394 O O . GLN A 1 184 ? -10.401 10.016 13.688 1.00 92.25 184 GLN A O 1
ATOM 1399 N N . LYS A 1 185 ? -8.242 10.537 14.021 1.00 95.12 185 LYS A N 1
ATOM 1400 C CA . LYS A 1 185 ? -8.068 11.227 12.727 1.00 95.12 185 LYS A CA 1
ATOM 1401 C C . LYS A 1 185 ? -8.409 10.328 11.539 1.00 95.12 185 LYS A C 1
ATOM 1403 O O . LYS A 1 185 ? -9.041 10.769 10.583 1.00 95.12 185 LYS A O 1
ATOM 1408 N N . LEU A 1 186 ? -7.988 9.060 11.579 1.00 96.06 186 LEU A N 1
ATOM 1409 C CA . LEU A 1 186 ? -8.330 8.107 10.524 1.00 96.06 186 LEU A CA 1
ATOM 1410 C C . LEU A 1 186 ? -9.839 7.841 10.492 1.00 96.06 186 LEU A C 1
ATOM 1412 O O . LEU A 1 186 ? -10.425 7.869 9.414 1.00 96.06 186 LEU A O 1
ATOM 1416 N N . LEU A 1 187 ? -10.477 7.629 11.644 1.00 95.00 187 LEU A N 1
ATOM 1417 C CA . LEU A 1 187 ? -11.925 7.418 11.734 1.00 95.00 187 LEU A CA 1
ATOM 1418 C C . LEU A 1 187 ? -12.716 8.613 11.185 1.00 95.00 187 LEU A C 1
ATOM 1420 O O . LEU A 1 187 ? -13.674 8.405 10.444 1.00 95.00 187 LEU A O 1
ATOM 1424 N N . GLU A 1 188 ? -12.291 9.841 11.472 1.00 95.50 188 GLU A N 1
ATOM 1425 C CA . GLU A 1 188 ? -12.881 11.064 10.910 1.00 95.50 188 GLU A CA 1
ATOM 1426 C C . GLU A 1 188 ? -12.747 11.111 9.385 1.00 95.50 188 GLU A C 1
ATOM 1428 O O . GLU A 1 188 ? -13.728 11.366 8.685 1.00 95.50 188 GLU A O 1
ATOM 1433 N N . ILE A 1 189 ? -11.569 10.774 8.846 1.00 96.00 189 ILE A N 1
ATOM 1434 C CA . ILE A 1 189 ? -11.368 10.663 7.394 1.00 96.00 189 ILE A CA 1
ATOM 1435 C C . ILE A 1 189 ? -12.330 9.631 6.799 1.00 96.00 189 ILE A C 1
ATOM 1437 O O . ILE A 1 189 ? -12.953 9.907 5.779 1.00 96.00 189 ILE A O 1
ATOM 1441 N N . LEU A 1 190 ? -12.503 8.464 7.428 1.00 95.12 190 LEU A N 1
ATOM 1442 C CA . LEU A 1 190 ? -13.418 7.418 6.947 1.00 95.12 190 LEU A CA 1
ATOM 1443 C C . LEU A 1 190 ? -14.902 7.837 6.993 1.00 95.12 190 LEU 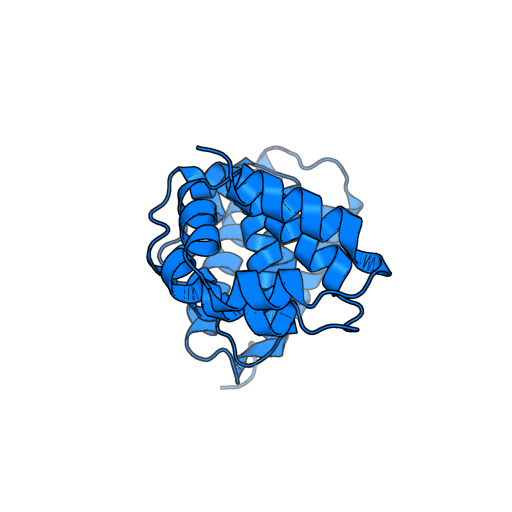A C 1
ATOM 1445 O O . LEU A 1 190 ? -15.733 7.217 6.325 1.00 95.12 190 LEU A O 1
ATOM 1449 N N . GLN A 1 191 ? -15.257 8.876 7.751 1.00 93.19 191 GLN A N 1
ATOM 1450 C CA . GLN A 1 191 ? -16.619 9.415 7.807 1.00 93.19 191 GLN A CA 1
ATOM 1451 C C . GLN A 1 191 ? -16.917 10.439 6.707 1.00 93.19 191 GLN A C 1
ATOM 1453 O O . GLN A 1 191 ? -18.095 10.701 6.455 1.00 93.19 191 GLN A O 1
ATOM 1458 N N . LEU A 1 192 ? -15.894 10.965 6.024 1.00 90.62 192 LEU A N 1
ATOM 1459 C CA . LEU A 1 192 ? -16.064 11.915 4.923 1.00 90.62 192 LEU A CA 1
ATOM 1460 C C . LEU A 1 192 ? -16.943 11.339 3.791 1.00 90.62 192 LEU A C 1
ATOM 1462 O O . LEU A 1 192 ? -16.940 10.118 3.578 1.00 90.62 192 LEU A O 1
ATOM 1466 N N . PRO A 1 193 ? -17.687 12.208 3.076 1.00 77.00 193 PRO A N 1
ATOM 1467 C CA . PRO A 1 193 ? -18.474 11.818 1.907 1.00 77.00 193 PRO A CA 1
ATOM 1468 C C . PRO A 1 193 ? -17.577 11.323 0.770 1.00 77.00 193 PRO A C 1
ATOM 1470 O O . PRO A 1 193 ? -16.506 11.936 0.541 1.00 77.00 193 PRO A O 1
#

Solvent-accessible surface area (backbone atoms only — not comparable to full-atom values): 10394 Å² total; per-residue (Å²): 144,82,87,69,69,68,57,57,58,50,50,51,51,50,47,53,53,51,66,69,69,58,86,64,83,52,81,70,53,50,57,56,47,46,56,50,49,48,51,48,45,53,49,44,38,61,43,51,78,44,50,83,84,31,42,73,60,46,46,56,42,37,51,52,50,22,59,48,14,62,76,34,64,72,45,13,44,52,45,60,66,38,85,57,38,48,52,34,42,12,52,29,24,53,40,94,46,69,67,47,21,51,40,34,49,47,28,47,43,33,24,22,83,44,47,60,79,50,81,53,64,49,40,38,74,22,51,73,32,50,40,78,58,49,46,71,89,47,88,58,31,71,60,47,44,53,43,51,39,55,31,33,71,52,25,62,70,50,22,53,37,49,58,69,30,64,66,48,53,51,40,56,72,64,48,50,80,92,49,42,71,56,41,49,55,37,52,54,59,50,68,55,133

Secondary structure (DSSP, 8-state):
---SHHHHHHHHHHHHHHHHHHS---HHHHHHHHHHHHHHHHHHHHHTTSTTTSHHHHHHHHHHHHHHHHH-HHHHHHHHTSTTHHHHHHHHHT-SSHHHHHHHHHHHHHTHHHHTTS--HHHHHTGGGGGGGG-TT-TTHHHHHHHHHHHHHH-HHHHHHHHT-HHHHHHHHT--GGGHHHHHHHHHHHH--

Mean predicted aligned error: 7.1 Å

Nearest PDB structures (foldseek):
  6kbn-assembly1_A  TM=6.729E-01  e=2.973E-02  Saccharomyces cerevisiae
  8j07-assembly1_u7  TM=7.090E-01  e=5.413E-02  Homo sapiens
  7ycj-assembly1_A  TM=6.514E-01  e=1.081E-01  Saccharomyces cerevisiae
  3qhe-assembly1_A  TM=6.831E-01  e=2.478E-01  Homo sapiens
  3w3y-assembly1_A  TM=4.051E-01  e=2.478E-01  Saccharomyces cerevisiae S288C

Organism: Amblyomma americanum (NCBI:txid6943)

Radius of gyration: 17.15 Å; Cα contacts (8 Å, |Δi|>4): 220; chains: 1; bounding box: 44×39×44 Å

pLDDT: mean 86.03, std 16.02, range [35.19, 98.19]

Sequence (193 aa):
RQSAKPDFIAQLGWIVFYVCNSGVMQSEELEHTAKLCHLVANRTVLYSTAPKENAPALTSLLVCLADWSCRWEKLAVAVSRTPGITTTLGCLLNAPFLHLRREALWLMHCLSGALALCNLTDICAATNGIVPLLTPGAACVPQVLTLLQRVATSLPTFRNSLKGNLAVLAQLQQMTPEHQSECQKLLEILQLP

Foldseek 3Di:
DPPDVVPVVVVLVVCCVVVVPPVDQDPVSVVVVLVVLLVLLVVLQVCLVPCPVCVVVNLSSLVSLLVVLQVDVVSLLSSLPRPCSLLSLLSQLQDPDLSSVLSSLSSLLSNLQNCLPPDNVSNLVSLVSCLVVLPEPDPCNLVSLVSLLSNLLSHVSSLQSCLPDPSNVVSLVVYDPVCVVSSVSSVVSSPDD